Protein AF-A0AA35M3H0-F1 (afdb_monomer_lite)

Sequence (199 aa):
MGSQLSTSNVSVSSSPEPRRTKDMTAGMGAACHFSVQALGATELALLGHYLSHTSRTIPVDAVDRYALQIGIPNLAFHNRTVMSSLLALAAVSKCHGLARTDAAALDDGALLAGIGELLEFAGDHHKASLRQIQATIQSSAHYEAVLANAPLMVFYCSADHAVRVRLARAARLRGVSLPGDLYTVEWKPSAVLEGIVGT

pLDDT: mean 76.44, std 21.98, range [30.77, 97.5]

Foldseek 3Di:
DDDDDDDDDDDDDDDDDDDDDDDPPDDDDPPLPQPQDDDDPLLVVLVVLQLVPVLVPPDPDPVSSCCSNPVLVVVVRSDVLSSLLSSLLSLLVVLLVLLVPDLCCVVPPVSLVSNLVSNVSSVVSLVVSVVVLVVCVVPPVCVSVNVSNVVSNVSSVVSLVVSLVSVVVSCVVVVHDRPPSSDDDPDDPDPPPPPPPDD

Organism: NCBI:txid1926264

Radius of gyration: 31.65 Å; chains: 1; bounding box: 127×55×75 Å

Secondary structure (DSSP, 8-state):
-----------------PPP------S-------------HHHHHHHHHIIIIIHHHS-SSHHHHHIIIIIHHHHHTT-HHHHHHHHHHHHHHHHHHHHHH-TTTTT-HHHHHHHHHHHHHHHHHHHHHHHHHHHHTT-GGGHHHHHHHHHHHHHHHHHHHHHHHHHHHHHHHHTPPPPGGG-SS-----S-SSSSS--

Structure (mmCIF, N/CA/C/O backbone):
data_AF-A0AA35M3H0-F1
#
_entry.id   AF-A0AA35M3H0-F1
#
loop_
_atom_site.group_PDB
_atom_site.id
_atom_site.type_symbol
_atom_site.label_atom_id
_atom_site.label_alt_id
_atom_site.label_comp_id
_atom_site.label_asym_id
_atom_site.label_entity_id
_atom_site.label_seq_id
_atom_site.pdbx_PDB_ins_code
_atom_site.Cartn_x
_atom_site.Cartn_y
_atom_site.Cartn_z
_atom_site.occupancy
_atom_site.B_iso_or_equiv
_atom_site.auth_seq_id
_atom_site.auth_comp_id
_atom_site.auth_asym_id
_atom_site.auth_atom_id
_atom_site.pdbx_PDB_model_num
ATOM 1 N N . MET A 1 1 ? 79.058 -42.535 -52.702 1.00 38.62 1 MET A N 1
ATOM 2 C CA . MET A 1 1 ? 79.643 -41.432 -53.497 1.00 38.62 1 MET A CA 1
ATOM 3 C C . MET A 1 1 ? 78.544 -40.415 -53.760 1.00 38.62 1 MET A C 1
ATOM 5 O O . MET A 1 1 ? 77.472 -40.840 -54.158 1.00 38.62 1 MET A O 1
ATOM 9 N N . GLY A 1 2 ? 78.801 -39.125 -53.523 1.00 39.72 2 GLY A N 1
ATOM 10 C CA . GLY A 1 2 ? 77.949 -38.031 -54.014 1.00 39.72 2 GLY A CA 1
ATOM 11 C C . GLY A 1 2 ? 77.098 -37.310 -52.968 1.00 39.72 2 GLY A C 1
ATOM 12 O O . GLY A 1 2 ? 75.886 -37.464 -52.949 1.00 39.72 2 GLY A O 1
ATOM 13 N N . SER A 1 3 ? 77.750 -36.498 -52.136 1.00 37.16 3 SER A N 1
ATOM 14 C CA . SER A 1 3 ? 77.141 -35.385 -51.399 1.00 37.16 3 SER A CA 1
ATOM 15 C C . SER A 1 3 ? 76.832 -34.237 -52.369 1.00 37.16 3 SER A C 1
ATOM 17 O O . SER A 1 3 ? 77.678 -33.949 -53.213 1.00 37.16 3 SER A O 1
ATOM 19 N N . GLN A 1 4 ? 75.688 -33.562 -52.228 1.00 43.00 4 GLN A N 1
ATOM 20 C CA . GLN A 1 4 ? 75.519 -32.166 -52.650 1.00 43.00 4 GLN A CA 1
ATOM 21 C C . GLN A 1 4 ? 74.572 -31.456 -51.675 1.00 43.00 4 GLN A C 1
ATOM 23 O O . GLN A 1 4 ? 73.378 -31.745 -51.607 1.00 43.00 4 GLN A O 1
ATOM 28 N N . LEU A 1 5 ? 75.148 -30.523 -50.919 1.00 40.47 5 LEU A N 1
ATOM 29 C CA . LEU A 1 5 ? 74.447 -29.439 -50.248 1.00 40.47 5 LEU A CA 1
ATOM 30 C C . LEU A 1 5 ? 73.997 -28.425 -51.306 1.00 40.47 5 LEU A C 1
ATOM 32 O O . LEU A 1 5 ? 74.751 -28.098 -52.220 1.00 40.47 5 LEU A O 1
ATOM 36 N N . SER A 1 6 ? 72.807 -27.855 -51.142 1.00 40.62 6 SER A N 1
ATOM 37 C CA . SER A 1 6 ? 72.542 -26.518 -51.666 1.00 40.62 6 SER A CA 1
ATOM 38 C C . SER A 1 6 ? 71.768 -25.678 -50.667 1.00 40.62 6 SER A C 1
ATOM 40 O O . SER A 1 6 ? 70.895 -26.135 -49.932 1.00 40.62 6 SER A O 1
ATOM 42 N N . THR A 1 7 ? 72.239 -24.448 -50.617 1.00 38.84 7 THR A N 1
ATOM 43 C CA . THR A 1 7 ? 72.095 -23.404 -49.621 1.00 38.84 7 THR A CA 1
ATOM 44 C C . THR A 1 7 ? 70.800 -22.609 -49.781 1.00 38.84 7 THR A C 1
ATOM 46 O O . THR A 1 7 ? 70.374 -22.326 -50.894 1.00 38.84 7 THR A O 1
ATOM 49 N N . SER A 1 8 ? 70.284 -22.173 -48.626 1.00 39.16 8 SER A N 1
ATOM 50 C CA . SER A 1 8 ? 69.727 -20.839 -48.338 1.00 39.16 8 SER A CA 1
ATOM 51 C C . SER A 1 8 ? 68.543 -20.312 -49.167 1.00 39.16 8 SER A C 1
ATOM 53 O O . SER A 1 8 ? 68.669 -20.018 -50.348 1.00 39.16 8 SER A O 1
ATOM 55 N N . ASN A 1 9 ? 67.448 -19.964 -48.482 1.00 44.88 9 ASN A N 1
ATOM 56 C CA . ASN A 1 9 ? 67.218 -18.558 -48.124 1.00 44.88 9 ASN A CA 1
ATOM 57 C C . ASN A 1 9 ? 66.052 -18.400 -47.139 1.00 44.88 9 ASN A C 1
ATOM 59 O O . ASN A 1 9 ? 64.914 -18.781 -47.398 1.00 44.88 9 ASN A O 1
ATOM 63 N N . VAL A 1 10 ? 66.376 -17.791 -46.000 1.00 37.62 10 VAL A N 1
ATOM 64 C CA . VAL A 1 10 ? 65.432 -17.224 -45.040 1.00 37.62 10 VAL A CA 1
ATOM 65 C C . VAL A 1 10 ? 64.746 -16.039 -45.711 1.00 37.62 10 VAL A C 1
ATOM 67 O O . VAL A 1 10 ? 65.408 -15.100 -46.142 1.00 37.62 10 VAL A O 1
ATOM 70 N N . SER A 1 11 ? 63.419 -16.070 -45.780 1.00 45.19 11 SER A N 1
ATOM 71 C CA . SER A 1 11 ? 62.605 -14.878 -46.010 1.00 45.19 11 SER A CA 1
ATOM 72 C C . SER A 1 11 ? 61.687 -14.706 -44.812 1.00 45.19 11 SER A C 1
ATOM 74 O O . SER A 1 11 ? 60.652 -15.355 -44.685 1.00 45.19 11 SER A O 1
ATOM 76 N N . VAL A 1 12 ? 62.132 -13.843 -43.902 1.00 43.06 12 VAL A N 1
ATOM 77 C CA . VAL A 1 12 ? 61.295 -13.195 -42.898 1.00 43.06 12 VAL A CA 1
ATOM 78 C C . VAL A 1 12 ? 60.359 -12.259 -43.653 1.00 43.06 12 VAL A C 1
ATOM 80 O O . VAL A 1 12 ? 60.815 -11.319 -44.299 1.00 43.06 12 VAL A O 1
ATOM 83 N N . SER A 1 13 ? 59.055 -12.497 -43.571 1.00 39.66 13 SER A N 1
ATOM 84 C CA . SER A 1 13 ? 58.070 -11.468 -43.888 1.00 39.66 13 SER A CA 1
ATOM 85 C C . SER A 1 13 ? 56.890 -11.592 -42.931 1.00 39.66 13 SER A C 1
ATOM 87 O O . SER A 1 13 ? 56.037 -12.464 -43.053 1.00 39.66 13 SER A O 1
ATOM 89 N N . SER A 1 14 ? 56.975 -10.753 -41.899 1.00 41.41 14 SER A N 1
ATOM 90 C CA . SER A 1 14 ? 55.897 -10.089 -41.161 1.00 41.41 14 SER A CA 1
ATOM 91 C C . SER A 1 14 ? 54.463 -10.578 -41.403 1.00 41.41 14 SER A C 1
ATOM 93 O O . SER A 1 14 ? 53.868 -10.298 -42.444 1.00 41.41 14 SER A O 1
ATOM 95 N N . SER A 1 15 ? 53.879 -11.179 -40.360 1.00 47.97 15 SER A N 1
ATOM 96 C CA . SER A 1 15 ? 52.430 -11.243 -40.140 1.00 47.97 15 SER A CA 1
ATOM 97 C C . SER A 1 15 ? 51.770 -9.887 -40.401 1.00 47.97 15 SER A C 1
ATOM 99 O O . SER A 1 15 ? 52.182 -8.901 -39.785 1.00 47.97 15 SER A O 1
ATOM 101 N N . PRO A 1 16 ? 50.709 -9.809 -41.218 1.00 44.44 16 PRO A N 1
ATOM 102 C CA . PRO A 1 16 ? 49.826 -8.661 -41.192 1.00 44.44 16 PRO A CA 1
ATOM 103 C C . PRO A 1 16 ? 48.831 -8.799 -40.029 1.00 44.44 16 PRO A C 1
ATOM 105 O O . PRO A 1 16 ? 48.145 -9.811 -39.884 1.00 44.44 16 PRO A O 1
ATOM 108 N N . GLU A 1 17 ? 48.794 -7.756 -39.200 1.00 46.28 17 GLU A N 1
ATOM 109 C CA . GLU A 1 17 ? 47.816 -7.491 -38.142 1.00 46.28 17 GLU A CA 1
ATOM 110 C C . GLU A 1 17 ? 46.350 -7.725 -38.565 1.00 46.28 17 GLU A C 1
ATOM 112 O O . GLU A 1 17 ? 45.988 -7.561 -39.738 1.00 46.28 17 GLU A O 1
ATOM 117 N N . PRO A 1 18 ? 45.460 -8.009 -37.595 1.00 39.97 18 PRO A N 1
ATOM 118 C CA . PRO A 1 18 ? 44.028 -8.055 -37.835 1.00 39.97 18 PRO A CA 1
ATOM 119 C C . PRO A 1 18 ? 43.493 -6.654 -38.163 1.00 39.97 18 PRO A C 1
ATOM 121 O O . PRO A 1 18 ? 43.688 -5.689 -37.424 1.00 39.97 18 PRO A O 1
ATOM 124 N N . ARG A 1 19 ? 42.768 -6.558 -39.282 1.00 40.84 19 ARG A N 1
ATOM 125 C CA . ARG A 1 19 ? 42.081 -5.340 -39.726 1.00 40.84 19 ARG A CA 1
ATOM 126 C C . ARG A 1 19 ? 41.122 -4.832 -38.649 1.00 40.84 19 ARG A C 1
ATOM 128 O O . ARG A 1 19 ? 40.148 -5.497 -38.301 1.00 40.84 19 ARG A O 1
ATOM 135 N N . ARG A 1 20 ? 41.386 -3.613 -38.183 1.00 43.97 20 ARG A N 1
ATOM 136 C CA . ARG A 1 20 ? 40.505 -2.814 -37.333 1.00 43.97 20 ARG A CA 1
ATOM 137 C C . ARG A 1 20 ? 39.437 -2.096 -38.173 1.00 43.97 20 ARG A C 1
ATOM 139 O O . ARG A 1 20 ? 39.715 -1.620 -39.268 1.00 43.97 20 ARG A O 1
ATOM 146 N N . THR A 1 21 ? 38.257 -1.998 -37.558 1.00 43.31 21 THR A N 1
ATOM 147 C CA . THR A 1 21 ? 37.181 -0.998 -37.716 1.00 43.31 21 THR A CA 1
ATOM 148 C C . THR A 1 21 ? 36.371 -0.947 -39.017 1.00 43.31 21 THR A C 1
ATOM 150 O O . THR A 1 21 ? 36.741 -0.285 -39.984 1.00 43.31 21 THR A O 1
ATOM 153 N N . LYS A 1 22 ? 35.153 -1.501 -38.945 1.00 43.66 22 LYS A N 1
ATOM 154 C CA . LYS A 1 22 ? 33.933 -0.765 -39.309 1.00 43.66 22 LYS A CA 1
ATOM 155 C C . LYS A 1 22 ? 32.912 -0.900 -38.180 1.00 43.66 22 LYS A C 1
ATOM 157 O O . LYS A 1 22 ? 32.355 -1.968 -37.954 1.00 43.66 22 LYS A O 1
ATOM 162 N N . ASP A 1 23 ? 32.806 0.193 -37.443 1.00 46.44 23 ASP A N 1
ATOM 163 C CA . ASP A 1 23 ? 31.732 0.674 -36.579 1.00 46.44 23 ASP A CA 1
ATOM 164 C C . ASP A 1 23 ? 30.489 -0.218 -36.496 1.00 46.44 23 ASP A C 1
ATOM 166 O O . ASP A 1 23 ? 29.552 -0.118 -37.283 1.00 46.44 23 ASP A O 1
ATOM 170 N N . MET A 1 24 ? 30.473 -1.049 -35.457 1.00 44.09 24 MET A N 1
ATOM 171 C CA . MET A 1 24 ? 29.248 -1.562 -34.862 1.00 44.09 24 MET A CA 1
ATOM 172 C C . MET A 1 24 ? 29.166 -1.012 -33.436 1.00 44.09 24 MET A C 1
ATOM 174 O O . MET A 1 24 ? 29.199 -1.745 -32.453 1.00 44.09 24 MET A O 1
ATOM 178 N N . THR A 1 25 ? 29.111 0.315 -33.313 1.00 43.03 25 THR A N 1
ATOM 179 C CA . THR A 1 25 ? 28.689 1.001 -32.085 1.00 43.03 25 THR A CA 1
ATOM 180 C C . THR A 1 25 ? 27.168 0.914 -31.976 1.00 43.03 25 THR A C 1
ATOM 182 O O . THR A 1 25 ? 26.435 1.896 -32.053 1.00 43.03 25 THR A O 1
ATOM 185 N N . ALA A 1 26 ? 26.685 -0.315 -31.805 1.00 39.97 26 ALA A N 1
ATOM 186 C CA . ALA A 1 26 ? 25.361 -0.568 -31.276 1.00 39.97 26 ALA A CA 1
ATOM 187 C C . ALA A 1 26 ? 25.356 -0.136 -29.802 1.00 39.97 26 ALA A C 1
ATOM 189 O O . ALA A 1 26 ? 26.042 -0.729 -28.974 1.00 39.97 26 ALA A O 1
ATOM 190 N N . GLY A 1 27 ? 24.618 0.940 -29.521 1.00 40.62 27 GLY A N 1
ATOM 191 C CA . GLY A 1 27 ? 23.982 1.251 -28.239 1.00 40.62 27 GLY A CA 1
ATOM 192 C C . GLY A 1 27 ? 24.720 0.830 -26.970 1.00 40.62 27 GLY A C 1
ATOM 193 O O . GLY A 1 27 ? 24.227 -0.015 -26.234 1.00 40.62 27 GLY A O 1
ATOM 194 N N . MET A 1 28 ? 25.855 1.458 -26.667 1.00 42.97 28 MET A N 1
ATOM 195 C CA . MET A 1 28 ? 26.452 1.388 -25.335 1.00 42.97 28 MET A CA 1
ATOM 196 C C . MET A 1 28 ? 26.696 2.814 -24.857 1.00 42.97 28 MET A C 1
ATOM 198 O O . MET A 1 28 ? 27.539 3.519 -25.407 1.00 42.97 28 MET A O 1
ATOM 202 N N . GLY A 1 29 ? 25.918 3.250 -23.867 1.00 38.28 29 GLY A N 1
ATOM 203 C CA . GLY A 1 29 ? 26.105 4.563 -23.257 1.00 38.28 29 GLY A CA 1
ATOM 204 C C . GLY A 1 29 ? 24.840 5.355 -22.947 1.00 38.28 29 GLY A C 1
ATOM 205 O O . GLY A 1 29 ? 24.936 6.567 -22.797 1.00 38.28 29 GLY A O 1
ATOM 206 N N . ALA A 1 30 ? 23.673 4.725 -22.778 1.00 44.34 30 ALA A N 1
ATOM 207 C CA . ALA A 1 30 ? 22.734 5.283 -21.810 1.00 44.34 30 ALA A CA 1
ATOM 208 C C . ALA A 1 30 ? 23.363 5.028 -20.436 1.00 44.34 30 ALA A C 1
ATOM 210 O O . ALA A 1 30 ? 23.155 3.980 -19.834 1.00 44.34 30 ALA A O 1
ATOM 211 N N . ALA A 1 31 ? 24.242 5.933 -20.001 1.00 39.72 31 ALA A N 1
ATOM 212 C CA . ALA A 1 31 ? 24.691 5.967 -18.624 1.00 39.72 31 ALA A CA 1
ATOM 213 C C . ALA A 1 31 ? 23.422 6.063 -17.776 1.00 39.72 31 ALA A C 1
ATOM 215 O O . ALA A 1 31 ? 22.756 7.099 -17.768 1.00 39.72 31 ALA A O 1
ATOM 216 N N . CYS A 1 32 ? 23.034 4.947 -17.158 1.00 37.94 32 CYS A N 1
ATOM 217 C CA . CYS A 1 32 ? 21.916 4.902 -16.239 1.00 37.94 32 CYS A CA 1
ATOM 218 C C . CYS A 1 32 ? 22.237 5.939 -15.173 1.00 37.94 32 CYS A C 1
ATOM 220 O O . CYS A 1 32 ? 23.196 5.786 -14.416 1.00 37.94 32 CYS A O 1
ATOM 222 N N . HIS A 1 33 ? 21.508 7.047 -15.190 1.00 40.97 33 HIS A N 1
ATOM 223 C CA . HIS A 1 33 ? 21.673 8.102 -14.215 1.00 40.97 33 HIS A CA 1
ATOM 224 C C . HIS A 1 33 ? 21.155 7.524 -12.894 1.00 40.97 33 HIS A C 1
ATOM 226 O O . HIS A 1 33 ? 19.968 7.601 -12.590 1.00 40.97 33 HIS A O 1
ATOM 232 N N . PHE A 1 34 ? 22.033 6.839 -12.158 1.00 44.16 34 PHE A N 1
ATOM 233 C CA . PHE A 1 34 ? 21.764 6.278 -10.839 1.00 44.16 34 PHE A CA 1
ATOM 234 C C . PHE A 1 34 ? 21.665 7.434 -9.843 1.00 44.16 34 PHE A C 1
ATOM 236 O O . PHE A 1 34 ? 22.553 7.662 -9.025 1.00 44.16 34 PHE A O 1
ATOM 243 N N . SER A 1 35 ? 20.590 8.212 -9.925 1.00 48.28 35 SER A N 1
ATOM 244 C CA . SER A 1 35 ? 20.213 9.081 -8.823 1.00 48.28 35 SER A CA 1
ATOM 245 C C . SER A 1 35 ? 19.532 8.201 -7.786 1.00 48.28 35 SER A C 1
ATOM 247 O O . SER A 1 35 ? 18.364 7.846 -7.950 1.00 48.28 35 SER A O 1
ATOM 249 N N . VAL A 1 36 ? 20.268 7.829 -6.737 1.00 56.12 36 VAL A N 1
ATOM 250 C CA . VAL A 1 36 ? 19.661 7.283 -5.520 1.00 56.12 36 VAL A CA 1
ATOM 251 C C . VAL A 1 36 ? 18.598 8.283 -5.081 1.00 56.12 36 VAL A C 1
ATOM 253 O O . VAL A 1 36 ? 18.907 9.442 -4.794 1.00 56.12 36 VAL A O 1
ATOM 256 N N . GLN A 1 37 ? 17.337 7.863 -5.110 1.00 67.06 37 GLN A N 1
ATOM 257 C CA . GLN A 1 37 ? 16.237 8.728 -4.723 1.00 67.06 37 GLN A CA 1
ATOM 258 C C . GLN A 1 37 ? 16.370 9.022 -3.225 1.00 67.06 37 GLN A C 1
ATOM 260 O O . GLN A 1 37 ? 16.279 8.115 -2.399 1.00 67.06 37 GLN A O 1
ATOM 265 N N . ALA A 1 38 ? 16.621 10.284 -2.874 1.00 77.19 38 ALA A N 1
ATOM 266 C CA . ALA A 1 38 ? 16.622 10.708 -1.483 1.00 77.19 38 ALA A CA 1
ATOM 267 C C . ALA A 1 38 ? 15.187 10.609 -0.950 1.00 77.19 38 ALA A C 1
ATOM 269 O O . ALA A 1 38 ? 14.298 11.306 -1.437 1.00 77.19 38 ALA A O 1
ATOM 270 N N . LEU A 1 39 ? 14.969 9.710 0.010 1.00 85.06 39 LEU A N 1
ATOM 271 C CA . LEU A 1 39 ? 13.688 9.543 0.688 1.00 85.06 39 LEU A CA 1
ATOM 272 C C . LEU A 1 39 ? 13.610 10.495 1.882 1.00 85.06 39 LEU A C 1
ATOM 274 O O . LEU A 1 39 ? 14.565 10.615 2.655 1.00 85.06 39 LEU A O 1
ATOM 278 N N . GLY A 1 40 ? 12.462 11.143 2.058 1.00 90.31 40 GLY A N 1
ATOM 279 C CA . GLY A 1 40 ? 12.142 11.881 3.276 1.00 90.31 40 GLY A CA 1
ATOM 280 C C . GLY A 1 40 ? 11.959 10.951 4.481 1.00 90.31 40 GLY A C 1
ATOM 281 O O . GLY A 1 40 ? 11.833 9.734 4.342 1.00 90.31 40 GLY A O 1
ATOM 282 N N . ALA A 1 41 ? 11.892 11.518 5.689 1.00 92.38 41 ALA A N 1
ATOM 283 C CA . ALA A 1 41 ? 11.763 10.738 6.925 1.00 92.38 41 ALA A CA 1
ATOM 284 C C . ALA A 1 41 ? 10.522 9.821 6.934 1.00 92.38 41 ALA A C 1
ATOM 286 O O . ALA A 1 41 ? 10.619 8.650 7.304 1.00 92.38 41 ALA A O 1
ATOM 287 N N . THR A 1 42 ? 9.370 10.326 6.478 1.00 93.44 42 THR A N 1
ATOM 288 C CA . THR A 1 42 ? 8.121 9.551 6.385 1.00 93.44 42 THR A CA 1
ATOM 289 C C . THR A 1 42 ? 8.236 8.408 5.382 1.00 93.44 42 THR A C 1
ATOM 291 O O . THR A 1 42 ? 7.881 7.274 5.697 1.00 93.44 42 THR A O 1
ATOM 294 N N . GLU A 1 43 ? 8.778 8.678 4.193 1.00 94.69 43 GLU A N 1
ATOM 295 C CA . GLU A 1 43 ? 8.976 7.665 3.152 1.00 94.69 43 GLU A CA 1
ATOM 296 C C . GLU A 1 43 ? 9.942 6.573 3.626 1.00 94.69 43 GLU A C 1
ATOM 298 O O . GLU A 1 43 ? 9.672 5.387 3.449 1.00 94.69 43 GLU A O 1
ATOM 303 N N . LEU A 1 44 ? 11.029 6.952 4.305 1.00 95.56 44 LEU A N 1
ATOM 304 C CA . LEU A 1 44 ? 11.985 6.006 4.871 1.00 95.56 44 LEU A CA 1
ATOM 305 C C . LEU A 1 44 ? 11.348 5.137 5.966 1.00 95.56 44 LEU A C 1
ATOM 307 O O . LEU A 1 44 ? 11.556 3.922 5.991 1.00 95.56 44 LEU A O 1
ATOM 311 N N . ALA A 1 45 ? 10.534 5.728 6.845 1.00 96.19 45 ALA A N 1
ATOM 312 C CA . ALA A 1 45 ? 9.798 4.983 7.864 1.00 96.19 45 ALA A CA 1
ATOM 313 C C . ALA A 1 45 ? 8.799 3.991 7.242 1.00 96.19 45 ALA A C 1
ATOM 315 O O . ALA A 1 45 ? 8.664 2.859 7.716 1.00 96.19 45 ALA A O 1
ATOM 316 N N . LEU A 1 46 ? 8.121 4.387 6.161 1.00 97.31 46 LEU A N 1
ATOM 317 C CA . LEU A 1 46 ? 7.201 3.527 5.416 1.00 97.31 46 LEU A CA 1
ATOM 318 C C . LEU A 1 46 ? 7.929 2.420 4.650 1.00 97.31 46 LEU A C 1
ATOM 320 O O . LEU A 1 46 ? 7.478 1.277 4.676 1.00 97.31 46 LEU A O 1
ATOM 324 N N . LEU A 1 47 ? 9.081 2.707 4.048 1.00 96.81 47 LEU A N 1
ATOM 325 C CA . LEU A 1 47 ? 9.934 1.691 3.435 1.00 96.81 47 LEU A CA 1
ATOM 326 C C . LEU A 1 47 ? 10.418 0.675 4.481 1.00 96.81 47 LEU A C 1
ATOM 328 O O . LEU A 1 47 ? 10.348 -0.535 4.258 1.00 96.81 47 LEU A O 1
ATOM 332 N N . GLY A 1 48 ? 10.824 1.145 5.664 1.00 96.38 48 GLY A N 1
ATOM 333 C CA . GLY A 1 48 ? 11.144 0.277 6.797 1.00 96.38 48 GLY A CA 1
ATOM 334 C C . GLY A 1 48 ? 9.957 -0.600 7.210 1.00 96.38 48 GLY A C 1
ATOM 335 O O . GLY A 1 48 ? 10.113 -1.807 7.412 1.00 96.38 48 GLY A O 1
ATOM 336 N N . HIS A 1 49 ? 8.748 -0.033 7.266 1.00 97.00 49 HIS A N 1
ATOM 337 C CA . HIS A 1 49 ? 7.521 -0.793 7.524 1.00 97.00 49 HIS A CA 1
ATOM 338 C C . HIS A 1 49 ? 7.226 -1.823 6.420 1.00 97.00 49 HIS A C 1
ATOM 340 O O . HIS A 1 49 ? 6.821 -2.952 6.705 1.00 97.00 49 HIS A O 1
ATOM 346 N N . TYR A 1 50 ? 7.470 -1.484 5.156 1.00 97.50 50 TYR A N 1
ATOM 347 C CA . TYR A 1 50 ? 7.299 -2.411 4.044 1.00 97.50 50 TYR A CA 1
ATOM 348 C C . TYR A 1 50 ? 8.216 -3.634 4.177 1.00 97.50 50 TYR A C 1
ATOM 350 O O . TYR A 1 50 ? 7.750 -4.777 4.141 1.00 97.50 50 TYR A O 1
ATOM 358 N N . LEU A 1 51 ? 9.513 -3.399 4.382 1.00 96.81 51 LEU A N 1
ATOM 359 C CA . LEU A 1 51 ? 10.524 -4.456 4.473 1.00 96.81 51 LEU A CA 1
ATOM 360 C C . LEU A 1 51 ? 10.354 -5.321 5.729 1.00 96.81 51 LEU A C 1
ATOM 362 O O . LEU A 1 51 ? 10.604 -6.526 5.705 1.00 96.81 51 LEU A O 1
ATOM 366 N N . SER A 1 52 ? 9.921 -4.718 6.837 1.00 95.69 52 SER A N 1
ATOM 367 C CA . SER A 1 52 ? 9.762 -5.432 8.106 1.00 95.69 52 SER A CA 1
ATOM 368 C C . SER A 1 52 ? 8.425 -6.167 8.241 1.00 95.69 52 SER A C 1
ATOM 370 O O . SER A 1 52 ? 8.380 -7.209 8.901 1.00 95.69 52 SER A O 1
ATOM 372 N N . HIS A 1 53 ? 7.357 -5.661 7.621 1.00 95.50 53 HIS A N 1
ATOM 373 C CA . HIS A 1 53 ? 5.995 -6.157 7.818 1.00 95.50 53 HIS A CA 1
ATOM 374 C C . HIS A 1 53 ? 5.295 -6.512 6.501 1.00 95.50 53 HIS A C 1
ATOM 376 O O . HIS A 1 53 ? 5.002 -7.679 6.257 1.00 95.50 53 HIS A O 1
ATOM 382 N N . THR A 1 54 ? 5.057 -5.529 5.633 1.00 95.19 54 THR A N 1
ATOM 383 C CA . THR A 1 54 ? 4.164 -5.679 4.463 1.00 95.19 54 THR A CA 1
ATOM 384 C C . THR A 1 54 ? 4.636 -6.755 3.477 1.00 95.19 54 THR A C 1
ATOM 386 O O . THR A 1 54 ? 3.865 -7.609 3.051 1.00 95.19 54 THR A O 1
ATOM 389 N N . SER A 1 55 ? 5.933 -6.787 3.175 1.00 95.50 55 SER A N 1
ATOM 390 C CA . SER A 1 55 ? 6.551 -7.784 2.283 1.00 95.50 55 SER A CA 1
ATOM 391 C C . SER A 1 55 ? 6.565 -9.215 2.844 1.00 95.50 55 SER A C 1
ATOM 393 O O . SER A 1 55 ? 6.935 -10.159 2.144 1.00 95.50 55 SER A O 1
ATOM 395 N N . ARG A 1 56 ? 6.179 -9.401 4.112 1.00 95.06 56 ARG A N 1
ATOM 396 C CA . ARG A 1 56 ? 6.100 -10.706 4.787 1.00 95.06 56 ARG A CA 1
ATOM 397 C C . ARG A 1 56 ? 4.669 -11.193 4.975 1.00 95.06 56 ARG A C 1
ATOM 399 O O . ARG A 1 56 ? 4.483 -12.390 5.160 1.00 95.06 56 ARG A O 1
ATOM 406 N N . THR A 1 57 ? 3.684 -10.298 4.938 1.00 92.12 57 THR A N 1
ATOM 407 C CA . THR A 1 57 ? 2.269 -10.626 5.173 1.00 92.12 57 THR A CA 1
ATOM 408 C C . THR A 1 57 ? 1.498 -10.970 3.903 1.00 92.12 57 THR A C 1
ATOM 410 O O . THR A 1 57 ? 0.521 -11.705 3.984 1.00 92.12 57 THR A O 1
ATOM 413 N N . ILE A 1 58 ? 1.919 -10.443 2.753 1.00 91.06 58 ILE A N 1
ATOM 414 C CA . ILE A 1 58 ? 1.263 -10.648 1.452 1.00 91.06 58 ILE A CA 1
ATOM 415 C C . ILE A 1 58 ? 1.646 -11.972 0.752 1.00 91.06 58 ILE A C 1
ATOM 417 O O . ILE A 1 58 ? 0.748 -12.589 0.183 1.00 91.06 58 ILE A O 1
ATOM 421 N N . PRO A 1 59 ? 2.922 -12.421 0.742 1.00 92.19 59 PRO A N 1
ATOM 422 C CA . PRO A 1 59 ? 3.324 -13.576 -0.060 1.00 92.19 59 PRO A CA 1
ATOM 423 C C . PRO A 1 59 ? 2.582 -14.867 0.288 1.00 92.19 59 PRO A C 1
ATOM 425 O O . PRO A 1 59 ? 2.502 -15.224 1.467 1.00 92.19 59 PRO A O 1
ATOM 428 N N . VAL A 1 60 ? 2.140 -15.612 -0.729 1.00 91.69 60 VAL A N 1
ATOM 429 C CA . VAL A 1 60 ? 1.550 -16.949 -0.544 1.00 91.69 60 VAL A CA 1
ATOM 430 C C . VAL A 1 60 ? 2.619 -18.031 -0.677 1.00 91.69 60 VAL A C 1
ATOM 432 O O . VAL A 1 60 ? 2.657 -18.967 0.125 1.00 91.69 60 VAL A O 1
ATOM 435 N N . ASP A 1 61 ? 3.526 -17.878 -1.642 1.00 93.75 61 ASP A N 1
ATOM 436 C CA . ASP A 1 61 ? 4.595 -18.836 -1.911 1.00 93.75 61 ASP A CA 1
ATOM 437 C C . ASP A 1 61 ? 6.010 -18.225 -1.811 1.00 93.75 61 ASP A C 1
ATOM 439 O O . ASP A 1 61 ? 6.220 -17.081 -1.392 1.00 93.75 61 ASP A O 1
ATOM 443 N N . ALA A 1 62 ? 7.024 -19.037 -2.123 1.00 92.69 62 ALA A N 1
ATOM 444 C CA . ALA A 1 62 ? 8.422 -18.620 -2.070 1.00 92.69 62 ALA A CA 1
ATOM 445 C C . ALA A 1 62 ? 8.804 -17.628 -3.185 1.00 92.69 62 ALA A C 1
ATOM 447 O O . ALA A 1 62 ? 9.710 -16.815 -2.982 1.00 92.69 62 ALA A O 1
ATOM 448 N N . VAL A 1 63 ? 8.123 -17.677 -4.333 1.00 93.19 63 VAL A N 1
ATOM 449 C CA . VAL A 1 63 ? 8.367 -16.790 -5.476 1.00 93.19 63 VAL A CA 1
ATOM 450 C C . VAL A 1 63 ? 7.833 -15.399 -5.158 1.00 93.19 63 VAL A C 1
ATOM 452 O O . VAL A 1 63 ? 8.585 -14.426 -5.249 1.00 93.19 63 VAL A O 1
ATOM 455 N N . ASP A 1 64 ? 6.599 -15.312 -4.665 1.00 92.88 64 ASP A N 1
ATOM 456 C CA . ASP A 1 64 ? 6.005 -14.073 -4.163 1.00 92.88 64 ASP A CA 1
ATOM 457 C C . ASP A 1 64 ? 6.870 -13.461 -3.063 1.00 92.88 64 ASP A C 1
ATOM 459 O O . ASP A 1 64 ? 7.094 -12.249 -3.022 1.00 92.88 64 ASP A O 1
ATOM 463 N N . ARG A 1 65 ? 7.393 -14.307 -2.166 1.00 94.56 65 ARG A N 1
ATOM 464 C CA . ARG A 1 65 ? 8.231 -13.860 -1.051 1.00 94.56 65 ARG A CA 1
ATOM 465 C C . ARG A 1 65 ? 9.509 -13.212 -1.558 1.00 94.56 65 ARG A C 1
ATOM 467 O O . ARG A 1 65 ? 9.871 -12.139 -1.079 1.00 94.56 65 ARG A O 1
ATOM 474 N N . TYR A 1 66 ? 10.177 -13.840 -2.521 1.00 95.12 66 TYR A N 1
ATOM 475 C CA . TYR A 1 66 ? 11.365 -13.272 -3.145 1.00 95.12 66 TYR A CA 1
ATOM 476 C C . TYR A 1 66 ? 11.040 -11.966 -3.882 1.00 95.12 66 TYR A C 1
ATOM 478 O O . TYR A 1 66 ? 11.729 -10.959 -3.688 1.00 95.12 66 TYR A O 1
ATOM 486 N N . ALA A 1 67 ? 9.966 -11.954 -4.675 1.00 94.94 67 ALA A N 1
ATOM 487 C CA . ALA A 1 67 ? 9.542 -10.778 -5.422 1.00 94.94 67 ALA A CA 1
ATOM 488 C C . ALA A 1 67 ? 9.240 -9.598 -4.488 1.00 94.94 67 ALA A C 1
ATOM 490 O O . ALA A 1 67 ? 9.756 -8.505 -4.701 1.00 94.94 67 ALA A O 1
ATOM 491 N N . LEU A 1 68 ? 8.474 -9.807 -3.418 1.00 95.56 68 LEU A N 1
ATOM 492 C CA . LEU A 1 68 ? 8.055 -8.734 -2.516 1.00 95.56 68 LEU A CA 1
ATOM 493 C C . LEU A 1 68 ? 9.159 -8.273 -1.560 1.00 95.56 68 LEU A C 1
ATOM 495 O O . LEU A 1 68 ? 9.167 -7.095 -1.201 1.00 95.56 68 LEU A O 1
ATOM 499 N N . GLN A 1 69 ? 10.079 -9.149 -1.143 1.00 96.06 69 GLN A N 1
ATOM 500 C CA . GLN A 1 69 ? 11.138 -8.788 -0.187 1.00 96.06 69 GLN A CA 1
ATOM 501 C C . GLN A 1 69 ? 12.419 -8.284 -0.846 1.00 96.06 69 GLN A C 1
ATOM 503 O O . GLN A 1 69 ? 13.111 -7.467 -0.246 1.00 96.06 69 GLN A O 1
ATOM 508 N N . ILE A 1 70 ? 12.743 -8.769 -2.047 1.00 94.94 70 ILE A N 1
ATOM 509 C CA . ILE A 1 70 ? 14.020 -8.486 -2.711 1.00 94.94 70 ILE A CA 1
ATOM 510 C C . ILE A 1 70 ? 13.790 -7.835 -4.073 1.00 94.94 70 ILE A C 1
ATOM 512 O O . ILE A 1 70 ? 14.287 -6.737 -4.311 1.00 94.94 70 ILE A O 1
ATOM 516 N N . GLY A 1 71 ? 13.013 -8.473 -4.953 1.00 94.44 71 GLY A N 1
ATOM 517 C CA . GLY A 1 71 ? 12.858 -8.033 -6.345 1.00 94.44 71 GLY A CA 1
ATOM 518 C C . GLY A 1 71 ? 12.275 -6.624 -6.479 1.00 94.44 71 GLY A C 1
ATOM 519 O O . GLY A 1 71 ? 12.932 -5.713 -6.981 1.00 94.44 71 GL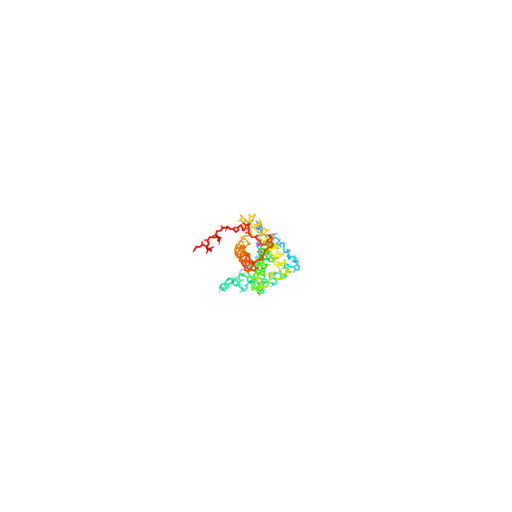Y A O 1
ATOM 520 N N . ILE A 1 72 ? 11.052 -6.434 -5.988 1.00 95.56 72 ILE A N 1
ATOM 521 C CA . ILE A 1 72 ? 10.316 -5.169 -6.039 1.00 95.56 72 ILE A CA 1
ATOM 522 C C . ILE A 1 72 ? 11.071 -4.050 -5.303 1.00 95.56 72 ILE A C 1
ATOM 524 O O . ILE A 1 72 ? 11.213 -2.983 -5.895 1.00 95.56 72 ILE A O 1
ATOM 528 N N . PRO A 1 73 ? 11.611 -4.245 -4.081 1.00 94.94 73 PRO A N 1
ATOM 529 C CA . PRO A 1 73 ? 12.431 -3.221 -3.429 1.00 94.94 73 PRO A CA 1
ATOM 530 C C . PRO A 1 73 ? 13.670 -2.821 -4.229 1.00 94.94 73 PRO A C 1
ATOM 532 O O . PRO A 1 73 ? 13.927 -1.629 -4.390 1.00 94.94 73 PRO A O 1
ATOM 535 N N . ASN A 1 74 ? 14.408 -3.788 -4.781 1.00 94.88 74 ASN A N 1
ATOM 536 C CA . ASN A 1 74 ? 15.576 -3.491 -5.610 1.00 94.88 74 ASN A CA 1
ATOM 537 C C . ASN A 1 74 ? 15.185 -2.676 -6.843 1.00 94.88 74 ASN A C 1
ATOM 539 O O . ASN A 1 74 ? 15.856 -1.698 -7.164 1.00 94.88 74 ASN A O 1
ATOM 543 N N . LEU A 1 75 ? 14.079 -3.024 -7.501 1.00 93.50 75 LEU A N 1
ATOM 544 C CA . LEU A 1 75 ? 13.563 -2.245 -8.623 1.00 93.50 75 LEU A CA 1
ATOM 545 C C . LEU A 1 75 ? 13.107 -0.842 -8.184 1.00 93.50 75 LEU A C 1
ATOM 547 O O . LEU A 1 75 ? 13.392 0.136 -8.871 1.00 93.50 75 LEU A O 1
ATOM 551 N N . ALA A 1 76 ? 12.456 -0.721 -7.025 1.00 93.81 76 ALA A N 1
ATOM 552 C CA . ALA A 1 76 ? 11.962 0.542 -6.479 1.00 93.81 76 ALA A CA 1
ATOM 553 C C . ALA A 1 76 ? 13.078 1.568 -6.252 1.00 93.81 76 ALA A C 1
ATOM 555 O O . ALA A 1 76 ? 12.897 2.740 -6.571 1.00 93.81 76 ALA A O 1
ATOM 556 N N . PHE A 1 77 ? 14.252 1.149 -5.771 1.00 92.56 77 PHE A N 1
ATOM 557 C CA . PHE A 1 77 ? 15.394 2.059 -5.593 1.00 92.56 77 PHE A CA 1
ATOM 558 C C . PHE A 1 77 ? 15.871 2.719 -6.894 1.00 92.56 77 PHE A C 1
ATOM 560 O O . PHE A 1 77 ? 16.509 3.770 -6.850 1.00 92.56 77 PHE A O 1
ATOM 567 N N . HIS A 1 78 ? 15.536 2.126 -8.040 1.00 89.62 78 HIS A N 1
ATOM 568 C CA . HIS A 1 78 ? 15.909 2.606 -9.370 1.00 89.62 78 HIS A CA 1
ATOM 569 C C . HIS A 1 78 ? 14.718 3.154 -10.160 1.00 89.62 78 HIS A C 1
ATOM 571 O O . HIS A 1 78 ? 14.889 3.686 -11.256 1.00 89.62 78 HIS A O 1
ATOM 577 N N . ASN A 1 79 ? 13.502 3.026 -9.628 1.00 91.06 79 ASN A N 1
ATOM 578 C CA . ASN A 1 79 ? 12.285 3.397 -10.321 1.00 91.06 79 ASN A CA 1
ATOM 579 C C . ASN A 1 79 ? 11.308 4.097 -9.374 1.00 91.06 79 ASN A C 1
ATOM 581 O O . ASN A 1 79 ? 10.629 3.472 -8.557 1.00 91.06 79 ASN A O 1
ATOM 585 N N . ARG A 1 80 ? 11.185 5.415 -9.554 1.00 91.62 80 ARG A N 1
ATOM 586 C CA . ARG A 1 80 ? 10.321 6.275 -8.739 1.00 91.62 80 ARG A CA 1
ATOM 587 C C . ARG A 1 80 ? 8.854 5.846 -8.756 1.00 91.62 80 ARG A C 1
ATOM 589 O O . ARG A 1 80 ? 8.172 5.988 -7.745 1.00 91.62 80 ARG A O 1
ATOM 596 N N . THR A 1 81 ? 8.369 5.321 -9.877 1.00 92.50 81 THR A N 1
ATOM 597 C CA . THR A 1 81 ? 6.986 4.854 -10.019 1.00 92.50 81 THR A CA 1
ATOM 598 C C . THR A 1 81 ? 6.734 3.639 -9.130 1.00 92.50 81 THR A C 1
ATOM 600 O O . THR A 1 81 ? 5.791 3.631 -8.341 1.00 92.50 81 THR A O 1
ATOM 603 N N . VAL A 1 82 ? 7.631 2.648 -9.178 1.00 94.69 82 VAL A N 1
ATOM 604 C CA . VAL A 1 82 ? 7.574 1.466 -8.301 1.00 94.69 82 VAL A CA 1
ATOM 605 C C . VAL A 1 82 ? 7.747 1.864 -6.831 1.00 94.69 82 VAL A C 1
ATOM 607 O O . VAL A 1 82 ? 6.978 1.397 -5.992 1.00 94.69 82 VAL A O 1
ATOM 610 N N . MET A 1 83 ? 8.686 2.765 -6.512 1.00 95.50 83 MET A N 1
ATOM 611 C CA . MET A 1 83 ? 8.853 3.285 -5.147 1.00 95.50 83 MET A CA 1
ATOM 612 C C . MET A 1 83 ? 7.572 3.942 -4.635 1.00 95.50 83 MET A C 1
ATOM 614 O O . MET A 1 83 ? 7.137 3.669 -3.521 1.00 95.50 83 MET A O 1
ATOM 618 N N . SER A 1 84 ? 6.922 4.761 -5.460 1.00 94.88 84 SER A N 1
ATOM 619 C CA . SER A 1 84 ? 5.690 5.442 -5.074 1.00 94.88 84 SER A CA 1
ATOM 620 C C . SER A 1 84 ? 4.561 4.452 -4.756 1.00 94.88 84 SER A C 1
ATOM 622 O O . SER A 1 84 ? 3.935 4.554 -3.701 1.00 94.88 84 SER A O 1
ATOM 624 N N . SER A 1 85 ? 4.368 3.419 -5.580 1.00 96.19 85 SER A N 1
ATOM 625 C CA . SER A 1 85 ? 3.398 2.349 -5.296 1.00 96.19 85 SER A CA 1
ATOM 626 C C . SER A 1 85 ? 3.728 1.544 -4.046 1.00 96.19 85 SER A C 1
ATOM 628 O O . SER A 1 85 ? 2.829 1.186 -3.286 1.00 96.19 85 SER A O 1
ATOM 630 N N . LEU A 1 86 ? 5.012 1.256 -3.827 1.00 97.00 86 LEU A N 1
ATOM 631 C CA . LEU A 1 86 ? 5.485 0.540 -2.647 1.00 97.00 86 LEU A CA 1
ATOM 632 C C . LEU A 1 86 ? 5.171 1.337 -1.377 1.00 97.00 86 LEU A C 1
ATOM 634 O O . LEU A 1 86 ? 4.617 0.781 -0.428 1.00 97.00 86 LEU A O 1
ATOM 638 N N . LEU A 1 87 ? 5.465 2.639 -1.373 1.00 97.38 87 LEU A N 1
ATOM 639 C CA . LEU A 1 87 ? 5.179 3.533 -0.252 1.00 97.38 87 LEU A CA 1
ATOM 640 C C . LEU A 1 87 ? 3.673 3.681 -0.004 1.00 97.38 87 LEU A C 1
ATOM 642 O O . LEU A 1 87 ? 3.246 3.635 1.150 1.00 97.38 87 LEU A O 1
ATOM 646 N N . ALA A 1 88 ? 2.866 3.780 -1.065 1.00 97.31 88 ALA A N 1
ATOM 647 C CA . ALA A 1 88 ? 1.408 3.803 -0.951 1.00 97.31 88 ALA A CA 1
ATOM 648 C C . ALA A 1 88 ? 0.871 2.524 -0.290 1.00 97.31 88 ALA A C 1
ATOM 650 O O . ALA A 1 88 ? 0.094 2.585 0.664 1.00 97.31 88 ALA A O 1
ATOM 651 N N . LEU A 1 89 ? 1.329 1.355 -0.745 1.00 97.25 89 LEU A N 1
ATOM 652 C CA . LEU A 1 89 ? 0.951 0.073 -0.155 1.00 97.25 89 LEU A CA 1
ATOM 653 C C . LEU A 1 89 ? 1.402 -0.037 1.309 1.00 97.25 89 LEU A C 1
ATOM 655 O O . LEU A 1 89 ? 0.642 -0.501 2.158 1.00 97.25 89 LEU A O 1
ATOM 659 N N . ALA A 1 90 ? 2.618 0.411 1.622 1.00 97.25 90 ALA A N 1
ATOM 660 C CA . ALA A 1 90 ? 3.153 0.391 2.979 1.00 97.25 90 ALA A CA 1
ATOM 661 C C . ALA A 1 90 ? 2.344 1.274 3.939 1.00 97.25 90 ALA A C 1
ATOM 663 O O . ALA A 1 90 ? 2.068 0.859 5.065 1.00 97.25 90 ALA A O 1
ATOM 664 N N . ALA A 1 91 ? 1.939 2.465 3.494 1.00 97.44 91 ALA A N 1
ATOM 665 C CA . ALA A 1 91 ? 1.111 3.377 4.275 1.00 97.44 91 ALA A CA 1
ATOM 666 C C . ALA A 1 91 ? -0.256 2.760 4.591 1.00 97.44 91 ALA A C 1
ATOM 668 O O . ALA A 1 91 ? -0.647 2.699 5.756 1.00 97.44 91 ALA A O 1
ATOM 669 N N . VAL A 1 92 ? -0.937 2.196 3.591 1.00 96.44 92 VAL A N 1
ATOM 670 C CA . VAL A 1 92 ? -2.236 1.536 3.800 1.00 96.44 92 VAL A CA 1
ATOM 671 C C . VAL A 1 92 ? -2.112 0.279 4.663 1.00 96.44 92 VAL A C 1
ATOM 673 O O . VAL A 1 92 ? -2.943 0.044 5.539 1.00 96.44 92 VAL A O 1
ATOM 676 N N . SER A 1 93 ? -1.063 -0.520 4.467 1.00 94.62 93 SER A N 1
ATOM 677 C CA . SER A 1 93 ? -0.757 -1.683 5.309 1.00 94.62 93 SER A CA 1
ATOM 678 C C . SER A 1 93 ? -0.573 -1.279 6.778 1.00 94.62 93 SER A C 1
ATOM 680 O O . SER A 1 93 ? -1.149 -1.899 7.680 1.00 94.62 93 SER A O 1
ATOM 682 N N . LYS A 1 94 ? 0.123 -0.161 7.026 1.00 94.94 94 LYS A N 1
ATOM 683 C CA . LYS A 1 94 ? 0.253 0.426 8.363 1.00 94.94 94 LYS A CA 1
ATOM 684 C C . LYS A 1 94 ? -1.108 0.852 8.920 1.00 94.94 94 LYS A C 1
ATOM 686 O O . LYS A 1 94 ? -1.427 0.477 10.048 1.00 94.94 94 LYS A O 1
ATOM 691 N N . CYS A 1 95 ? -1.944 1.534 8.131 1.00 92.75 95 CYS A N 1
ATOM 692 C CA . CYS A 1 95 ? -3.319 1.879 8.521 1.00 92.75 95 CYS A CA 1
ATOM 693 C C . CYS A 1 95 ? -4.151 0.641 8.868 1.00 92.75 95 CYS A C 1
ATOM 695 O O . CYS A 1 95 ? -4.882 0.648 9.856 1.00 92.75 95 CYS A O 1
ATOM 697 N N . HIS A 1 96 ? -4.016 -0.448 8.109 1.00 90.88 96 HIS A N 1
ATOM 698 C CA . HIS A 1 96 ? -4.695 -1.709 8.395 1.00 90.88 96 HIS A CA 1
ATOM 699 C C . HIS A 1 96 ? -4.260 -2.307 9.738 1.00 90.88 96 HIS A C 1
ATOM 701 O O . HIS A 1 96 ? -5.100 -2.843 10.464 1.00 90.88 96 HIS A O 1
ATOM 707 N N . GLY A 1 97 ? -2.976 -2.193 10.090 1.00 88.00 97 GLY A N 1
ATOM 708 C CA . GLY A 1 97 ? -2.455 -2.572 11.404 1.00 88.00 97 GLY A CA 1
ATOM 709 C C . GLY A 1 97 ? -3.037 -1.730 12.544 1.00 88.00 97 GLY A C 1
ATOM 710 O O . GLY A 1 97 ? -3.514 -2.298 13.530 1.00 88.00 97 GLY A O 1
ATOM 711 N N . LEU A 1 98 ? -3.063 -0.404 12.382 1.00 87.31 98 LEU A N 1
ATOM 712 C CA . LEU A 1 98 ? -3.621 0.533 13.367 1.00 87.31 98 LEU A CA 1
ATOM 713 C C . LEU A 1 98 ? -5.127 0.301 13.568 1.00 87.31 98 LEU A C 1
ATOM 715 O O . LEU A 1 98 ? -5.581 0.076 14.686 1.00 87.31 98 LEU A O 1
ATOM 719 N N . ALA A 1 99 ? -5.885 0.202 12.474 1.00 84.25 99 ALA A N 1
ATOM 720 C CA . ALA A 1 99 ? -7.324 -0.057 12.505 1.00 84.25 99 ALA A CA 1
ATOM 721 C C . ALA A 1 99 ? -7.694 -1.463 13.016 1.00 84.25 99 ALA A C 1
ATOM 723 O O . ALA A 1 99 ? -8.857 -1.717 13.328 1.00 84.25 99 ALA A O 1
ATOM 724 N N . ARG A 1 100 ? -6.749 -2.416 13.037 1.00 77.38 100 ARG A N 1
ATOM 725 C CA . ARG A 1 100 ? -6.970 -3.772 13.568 1.00 77.38 100 ARG A CA 1
ATOM 726 C C . ARG A 1 100 ? -6.684 -3.863 15.062 1.00 77.38 100 ARG A C 1
ATOM 728 O O . ARG A 1 100 ? -7.376 -4.609 15.747 1.00 77.38 100 ARG A O 1
ATOM 735 N N . THR A 1 101 ? -5.636 -3.189 15.524 1.00 67.31 101 THR A N 1
ATOM 736 C CA . THR A 1 101 ? -5.142 -3.324 16.901 1.00 67.31 101 THR A CA 1
ATOM 737 C C . THR A 1 101 ? -6.043 -2.576 17.875 1.00 67.31 101 THR A C 1
ATOM 739 O O . THR A 1 101 ? -6.372 -3.114 18.928 1.00 67.31 101 THR A O 1
ATOM 742 N N . ASP A 1 102 ? -6.550 -1.413 17.470 1.00 61.31 102 ASP A N 1
ATOM 743 C CA . ASP A 1 102 ? -7.355 -0.570 18.340 1.00 61.31 102 ASP A CA 1
ATOM 744 C C . ASP A 1 102 ? -8.801 -0.518 17.856 1.00 61.31 102 ASP A C 1
ATOM 746 O O . ASP A 1 102 ? -9.198 0.326 17.056 1.00 61.31 102 ASP A O 1
ATOM 750 N N . ALA A 1 103 ? -9.649 -1.385 18.418 1.00 57.94 103 ALA A N 1
ATOM 751 C CA . ALA A 1 103 ? -11.099 -1.188 18.348 1.00 57.94 103 ALA A CA 1
ATOM 752 C C . ALA A 1 103 ? -11.511 0.186 18.927 1.00 57.94 103 ALA A C 1
ATOM 754 O O . ALA A 1 103 ? -12.584 0.684 18.596 1.00 57.94 103 ALA A O 1
ATOM 755 N N . ALA A 1 104 ? -10.644 0.788 19.755 1.00 62.03 104 ALA A N 1
ATOM 756 C CA . ALA A 1 104 ? -10.725 2.137 20.307 1.00 62.03 104 ALA A CA 1
ATOM 757 C C . ALA A 1 104 ? -10.072 3.228 19.434 1.00 62.03 104 ALA A C 1
ATOM 759 O O . ALA A 1 104 ? -10.020 4.375 19.860 1.00 62.03 104 ALA A O 1
ATOM 760 N N . ALA A 1 105 ? -9.627 2.930 18.206 1.00 63.41 105 ALA A N 1
ATOM 761 C CA . ALA A 1 105 ? -9.040 3.938 17.312 1.00 63.41 105 ALA A CA 1
ATOM 762 C C . ALA A 1 105 ? -9.989 5.104 16.988 1.00 63.41 105 ALA A C 1
ATOM 764 O O . ALA A 1 105 ? -9.555 6.137 16.498 1.00 63.41 105 ALA A O 1
ATOM 765 N N . LEU A 1 106 ? -11.286 4.933 17.252 1.00 68.25 106 LEU A N 1
ATOM 766 C CA . LEU A 1 106 ? -12.298 5.979 17.129 1.00 68.25 106 LEU A CA 1
ATOM 767 C C . LEU A 1 106 ? -12.402 6.887 18.362 1.00 68.25 106 LEU A C 1
ATOM 769 O O . LEU A 1 106 ? -12.959 7.972 18.243 1.00 68.25 106 LEU A O 1
ATOM 773 N N . ASP A 1 107 ? -11.895 6.454 19.518 1.00 73.12 107 ASP A N 1
ATOM 774 C CA . ASP A 1 107 ? -11.867 7.257 20.750 1.00 73.12 107 ASP A CA 1
ATOM 775 C C . ASP A 1 107 ? -10.605 8.127 20.811 1.00 73.12 107 ASP A C 1
ATOM 777 O O . ASP A 1 107 ? -10.601 9.190 21.430 1.00 73.12 107 ASP A O 1
ATOM 781 N N . ASP A 1 108 ? -9.536 7.687 20.144 1.00 81.31 108 ASP A N 1
ATOM 782 C CA . ASP A 1 108 ? -8.302 8.444 19.980 1.00 81.31 108 ASP A CA 1
ATOM 783 C C . ASP A 1 108 ? -8.342 9.243 18.669 1.00 81.31 108 ASP A C 1
ATOM 785 O O . ASP A 1 108 ? -7.964 8.774 17.592 1.00 81.31 108 ASP A O 1
ATOM 789 N N . GLY A 1 109 ? -8.814 10.488 18.765 1.00 80.06 109 GLY A N 1
ATOM 790 C CA . GLY A 1 109 ? -8.877 11.403 17.626 1.00 80.06 109 GLY A CA 1
ATOM 791 C C . GLY A 1 109 ? -7.513 11.683 16.979 1.00 80.06 109 GLY A C 1
ATOM 792 O O . GLY A 1 109 ? -7.466 11.943 15.777 1.00 80.06 109 GLY A O 1
ATOM 793 N N . ALA A 1 110 ? -6.407 11.585 17.727 1.00 84.25 110 ALA A N 1
ATOM 794 C CA . ALA A 1 110 ? -5.065 11.766 17.176 1.00 84.25 110 ALA A CA 1
ATOM 795 C C . ALA A 1 110 ? -4.641 10.548 16.343 1.00 84.25 110 ALA A C 1
ATOM 797 O O . ALA A 1 110 ? -4.080 10.706 15.256 1.00 84.25 110 ALA A O 1
ATOM 798 N N . LEU A 1 111 ? -4.969 9.336 16.801 1.00 86.00 111 LEU A N 1
ATOM 799 C CA . LEU A 1 111 ? -4.767 8.117 16.018 1.00 86.00 111 LEU A CA 1
ATOM 800 C C . LEU A 1 111 ? -5.608 8.130 14.734 1.00 86.00 111 LEU A C 1
ATOM 802 O O . LEU A 1 111 ? -5.095 7.799 13.662 1.00 86.00 111 LEU A O 1
ATOM 806 N N . LEU A 1 112 ? -6.876 8.547 14.816 1.00 85.88 112 LEU A N 1
ATOM 807 C CA . LEU A 1 112 ? -7.750 8.652 13.646 1.00 85.88 112 LEU A CA 1
ATOM 808 C C . LEU A 1 112 ? -7.237 9.689 12.633 1.00 85.88 112 LEU 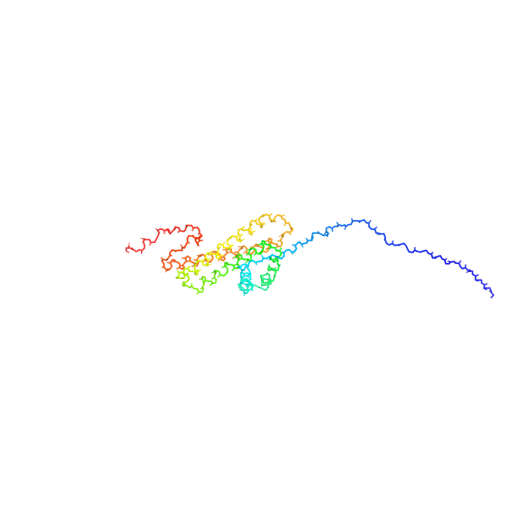A C 1
ATOM 810 O O . LEU A 1 112 ? -7.246 9.415 11.431 1.00 85.88 112 LEU A O 1
ATOM 814 N N . ALA A 1 113 ? -6.742 10.837 13.107 1.00 87.06 113 ALA A N 1
ATOM 815 C CA . ALA A 1 113 ? -6.093 11.840 12.262 1.00 87.06 113 ALA A CA 1
ATOM 816 C C . ALA A 1 113 ? -4.836 11.276 11.580 1.00 87.06 113 ALA A C 1
ATOM 818 O O . ALA A 1 113 ? -4.700 11.392 10.364 1.00 87.06 113 ALA A O 1
ATOM 819 N N . GLY A 1 114 ? -3.981 10.561 12.320 1.00 89.62 114 GLY A N 1
ATOM 820 C CA . GLY A 1 114 ? -2.791 9.915 11.757 1.00 89.62 114 GLY A CA 1
ATOM 821 C C . GLY A 1 114 ? -3.110 8.835 10.714 1.00 89.62 114 GLY A C 1
ATOM 822 O O . GLY A 1 114 ? -2.380 8.680 9.734 1.00 89.62 114 GLY A O 1
ATOM 823 N N . ILE A 1 115 ? -4.218 8.101 10.876 1.00 90.88 115 ILE A N 1
ATOM 824 C CA . ILE A 1 115 ? -4.724 7.188 9.837 1.00 90.88 115 ILE A CA 1
ATOM 825 C C . ILE A 1 115 ? -5.161 7.979 8.596 1.00 90.88 115 ILE A C 1
ATOM 827 O O . ILE A 1 115 ? -4.837 7.568 7.482 1.00 90.88 115 ILE A O 1
ATOM 831 N N . GLY A 1 116 ? -5.862 9.103 8.773 1.00 90.06 116 GLY A N 1
ATOM 832 C CA . GLY A 1 116 ? -6.265 9.994 7.682 1.00 90.06 116 GLY A CA 1
ATOM 833 C C . GLY A 1 116 ? -5.078 10.513 6.873 1.00 90.06 116 GLY A C 1
ATOM 834 O O . GLY A 1 116 ? -5.042 10.317 5.659 1.00 90.06 116 GLY A O 1
ATOM 835 N N . GLU A 1 117 ? -4.068 11.064 7.545 1.00 92.38 117 GLU A N 1
ATOM 836 C CA . GLU A 1 117 ? -2.841 11.566 6.910 1.00 92.38 117 GLU A CA 1
ATOM 837 C C . GLU A 1 117 ? -2.107 10.472 6.119 1.00 92.38 117 GLU A C 1
ATOM 839 O O . GLU A 1 117 ? -1.651 10.693 4.996 1.00 92.38 117 GLU A O 1
ATOM 844 N N . LEU A 1 118 ? -2.017 9.257 6.670 1.00 94.31 118 LEU A N 1
ATOM 845 C CA . LEU A 1 118 ? -1.399 8.127 5.974 1.00 94.31 118 LEU A CA 1
ATOM 846 C C . LEU A 1 118 ? -2.203 7.683 4.745 1.00 94.31 118 LEU A C 1
ATOM 848 O O . LEU A 1 118 ? -1.604 7.302 3.736 1.00 94.31 118 LEU A O 1
ATOM 852 N N . LEU A 1 119 ? -3.537 7.713 4.809 1.00 94.19 119 LEU A N 1
ATOM 853 C CA . LEU A 1 119 ? -4.394 7.381 3.667 1.00 94.19 119 LEU A CA 1
ATOM 854 C C . LEU A 1 119 ? -4.313 8.444 2.567 1.00 94.19 119 LEU A C 1
ATOM 856 O O . LEU A 1 119 ? -4.278 8.085 1.388 1.00 94.19 119 LEU A O 1
ATOM 860 N N . GLU A 1 120 ? -4.233 9.724 2.929 1.00 93.94 120 GLU A N 1
ATOM 861 C CA . GLU A 1 120 ? -4.004 10.816 1.979 1.00 93.94 120 GLU A CA 1
ATOM 862 C C . GLU A 1 120 ? -2.638 10.668 1.299 1.00 93.94 120 GLU A C 1
ATOM 864 O O . GLU A 1 120 ? -2.567 10.589 0.068 1.00 93.94 120 GLU A O 1
ATOM 869 N N . PHE A 1 121 ? -1.574 10.484 2.092 1.00 94.75 121 PHE A N 1
ATOM 870 C CA . PHE A 1 121 ? -0.224 10.209 1.595 1.00 94.75 121 PHE A CA 1
ATOM 871 C C . PHE A 1 121 ? -0.219 9.046 0.593 1.00 94.75 121 PHE A C 1
ATOM 873 O O . PHE A 1 121 ? 0.386 9.133 -0.484 1.00 94.75 121 PHE A O 1
ATOM 880 N N . ALA A 1 122 ? -0.909 7.954 0.935 1.00 95.50 122 ALA A N 1
ATOM 881 C CA . ALA A 1 122 ? -0.990 6.777 0.087 1.00 95.50 122 ALA A CA 1
ATOM 882 C C . ALA A 1 122 ? -1.775 7.039 -1.204 1.00 95.50 122 ALA A C 1
ATOM 884 O O . ALA A 1 122 ? -1.356 6.601 -2.276 1.00 95.50 122 ALA A O 1
ATOM 885 N N . GLY A 1 123 ? -2.888 7.770 -1.115 1.00 93.94 123 GLY A N 1
ATOM 886 C CA . GLY A 1 123 ? -3.701 8.163 -2.262 1.00 93.94 123 GLY A CA 1
ATOM 887 C C . GLY A 1 123 ? -2.928 9.018 -3.261 1.00 93.94 123 GLY A C 1
ATOM 888 O O . GLY A 1 123 ? -3.015 8.784 -4.470 1.00 93.94 123 GLY A O 1
ATOM 889 N N . ASP A 1 124 ? -2.128 9.963 -2.780 1.00 94.50 124 ASP A N 1
ATOM 890 C CA . ASP A 1 124 ? -1.317 10.819 -3.644 1.00 94.50 124 ASP A CA 1
ATOM 891 C C . ASP A 1 124 ? -0.204 10.048 -4.350 1.00 94.50 124 ASP A C 1
ATOM 893 O O . ASP A 1 124 ? -0.023 10.197 -5.565 1.00 94.50 124 ASP A O 1
ATOM 897 N N . HIS A 1 125 ? 0.479 9.155 -3.631 1.00 93.62 125 HIS A N 1
ATOM 898 C CA . HIS A 1 125 ? 1.500 8.282 -4.210 1.00 93.62 125 HIS A CA 1
ATOM 899 C C . HIS A 1 125 ? 0.900 7.298 -5.225 1.00 93.62 125 HIS A C 1
ATOM 901 O O . HIS A 1 125 ? 1.414 7.149 -6.336 1.00 93.62 125 HIS A O 1
ATOM 907 N N . HIS A 1 126 ? -0.249 6.698 -4.913 1.00 94.44 126 HIS A N 1
ATOM 908 C CA . HIS A 1 126 ? -0.959 5.826 -5.845 1.00 94.44 126 HIS A CA 1
ATOM 909 C C . HIS A 1 126 ? -1.360 6.566 -7.131 1.00 94.44 126 HIS A C 1
ATOM 911 O O . HIS A 1 126 ? -1.058 6.098 -8.231 1.00 94.44 126 HIS A O 1
ATOM 917 N N . LYS A 1 127 ? -1.967 7.758 -7.021 1.00 93.69 127 LYS A N 1
ATOM 918 C CA . LYS A 1 127 ? -2.336 8.589 -8.183 1.00 93.69 127 LYS A CA 1
ATOM 919 C C . LYS A 1 127 ? -1.112 8.999 -9.003 1.00 93.69 127 LYS A C 1
ATOM 921 O O . LYS A 1 127 ? -1.171 8.990 -10.233 1.00 93.69 127 LYS A O 1
ATOM 926 N N . ALA A 1 128 ? -0.019 9.394 -8.350 1.00 92.38 128 ALA A N 1
ATOM 927 C CA . ALA A 1 128 ? 1.219 9.770 -9.028 1.00 92.38 128 ALA A CA 1
ATOM 928 C C . ALA A 1 128 ? 1.800 8.589 -9.816 1.00 92.38 128 ALA A C 1
ATOM 930 O O . ALA A 1 128 ? 2.120 8.737 -10.999 1.00 92.38 128 ALA A O 1
ATOM 931 N N . SER A 1 129 ? 1.862 7.417 -9.187 1.00 91.88 129 SER A N 1
ATOM 932 C CA . SER A 1 129 ? 2.345 6.200 -9.826 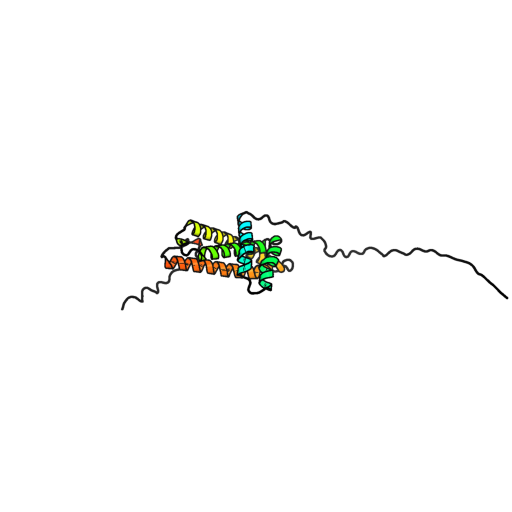1.00 91.88 129 SER A CA 1
ATOM 933 C C . SER A 1 129 ? 1.455 5.755 -10.992 1.00 91.88 129 SER A C 1
ATOM 935 O O . SER A 1 129 ? 1.955 5.462 -12.078 1.00 91.88 129 SER A O 1
ATOM 937 N N . LEU A 1 130 ? 0.128 5.814 -10.831 1.00 92.50 130 LEU A N 1
ATOM 938 C CA . LEU A 1 130 ? -0.822 5.449 -11.882 1.00 92.50 130 LEU A CA 1
ATOM 939 C C . LEU A 1 130 ? -0.646 6.311 -13.139 1.00 92.50 130 LEU A C 1
ATOM 941 O O . LEU A 1 130 ? -0.578 5.775 -14.244 1.00 92.50 130 LEU A O 1
ATOM 945 N N . ARG A 1 131 ? -0.504 7.634 -12.977 1.00 92.75 131 ARG A N 1
ATOM 946 C CA . ARG A 1 131 ? -0.252 8.552 -14.103 1.00 92.75 131 ARG A CA 1
ATOM 947 C C . ARG A 1 131 ? 1.056 8.222 -14.824 1.00 92.75 131 ARG A C 1
ATOM 949 O O . ARG A 1 131 ? 1.109 8.260 -16.050 1.00 92.75 131 ARG A O 1
ATOM 956 N N . GLN A 1 132 ? 2.105 7.886 -14.073 1.00 90.19 132 GLN A N 1
ATOM 957 C CA . GLN A 1 132 ? 3.408 7.529 -14.641 1.00 90.19 132 GLN A CA 1
ATOM 958 C C . GLN A 1 132 ? 3.365 6.189 -15.385 1.00 90.19 132 GLN A C 1
ATOM 960 O O . GLN A 1 132 ? 3.902 6.093 -16.490 1.00 90.19 132 GLN A O 1
ATOM 965 N N . ILE A 1 133 ? 2.684 5.177 -14.841 1.00 91.06 133 ILE A N 1
ATOM 966 C CA . ILE A 1 133 ? 2.472 3.902 -15.540 1.00 91.06 133 ILE A CA 1
ATOM 967 C C . ILE A 1 133 ? 1.659 4.101 -16.815 1.00 91.06 133 ILE A C 1
ATOM 969 O O . ILE A 1 133 ? 2.053 3.606 -17.866 1.00 91.06 133 ILE A O 1
ATOM 973 N N . GLN A 1 134 ? 0.573 4.872 -16.767 1.00 90.31 134 GLN A N 1
ATOM 974 C CA . GLN A 1 134 ? -0.244 5.156 -17.951 1.00 90.31 134 GLN A CA 1
ATOM 975 C C . GLN A 1 134 ? 0.567 5.822 -19.070 1.00 90.31 134 GLN A C 1
ATOM 977 O O . GLN A 1 134 ? 0.398 5.474 -20.236 1.00 90.31 134 GLN A O 1
ATOM 982 N N . ALA A 1 135 ? 1.486 6.727 -18.723 1.00 87.69 135 ALA A N 1
ATOM 983 C CA . ALA A 1 135 ? 2.367 7.374 -19.693 1.00 87.69 135 ALA A CA 1
ATOM 984 C C . ALA A 1 135 ? 3.448 6.436 -20.267 1.00 87.69 135 ALA A C 1
ATOM 986 O O . ALA A 1 135 ? 3.940 6.667 -21.369 1.00 87.69 135 ALA A O 1
ATOM 987 N N . THR A 1 136 ? 3.833 5.388 -19.535 1.00 86.06 136 THR A N 1
ATOM 988 C CA . THR A 1 136 ? 4.962 4.508 -19.890 1.00 86.06 136 THR A CA 1
ATOM 989 C C . THR A 1 136 ? 4.542 3.132 -20.404 1.00 86.06 136 THR A C 1
ATOM 991 O O . THR A 1 136 ? 5.387 2.410 -20.925 1.00 86.06 136 THR A O 1
ATOM 994 N N . ILE A 1 137 ? 3.252 2.783 -20.352 1.00 84.50 137 ILE A N 1
ATOM 995 C CA . ILE A 1 137 ? 2.734 1.443 -20.683 1.00 84.50 137 ILE A CA 1
ATOM 996 C C . ILE A 1 137 ? 3.033 0.985 -22.120 1.00 84.50 137 ILE A C 1
ATOM 998 O O . ILE A 1 137 ? 3.150 -0.208 -22.378 1.00 84.50 137 ILE A O 1
ATOM 1002 N N . GLN A 1 138 ? 3.184 1.924 -23.058 1.00 81.62 138 GLN A N 1
ATOM 1003 C CA . GLN A 1 138 ? 3.508 1.633 -24.461 1.00 81.62 138 GLN A CA 1
ATOM 1004 C C . GLN A 1 138 ? 5.022 1.512 -24.713 1.00 81.62 138 GLN A C 1
ATOM 1006 O O . GLN A 1 138 ? 5.443 1.138 -25.807 1.00 81.62 138 GLN A O 1
ATOM 1011 N N . SER A 1 139 ? 5.855 1.830 -23.717 1.00 80.31 139 SER A N 1
ATOM 1012 C CA . SER A 1 139 ? 7.312 1.786 -23.812 1.00 80.31 139 SER A CA 1
ATOM 1013 C C . SER A 1 139 ? 7.845 0.443 -23.316 1.00 80.31 139 SER A C 1
ATOM 1015 O O . SER A 1 139 ? 7.802 0.143 -22.124 1.00 80.31 139 SER A O 1
ATOM 1017 N N . SER A 1 140 ? 8.441 -0.342 -24.215 1.00 77.62 140 SER A N 1
ATOM 1018 C CA . SER A 1 140 ? 9.116 -1.598 -23.855 1.00 77.62 140 SER A CA 1
ATOM 1019 C C . SER A 1 140 ? 10.297 -1.397 -22.896 1.00 77.62 140 SER A C 1
ATOM 1021 O O . SER A 1 140 ? 10.625 -2.302 -22.135 1.00 77.62 140 SER A O 1
ATOM 1023 N N . ALA A 1 141 ? 10.892 -0.199 -22.868 1.00 79.31 141 ALA A N 1
ATOM 1024 C CA . ALA A 1 141 ? 12.012 0.142 -21.990 1.00 79.31 141 ALA A CA 1
ATOM 1025 C C . ALA A 1 141 ? 11.649 0.155 -20.492 1.00 79.31 141 ALA A C 1
ATOM 1027 O O . ALA A 1 141 ? 12.543 0.120 -19.653 1.00 79.31 141 ALA A O 1
ATOM 1028 N N . HIS A 1 142 ? 10.357 0.188 -20.147 1.00 81.00 142 HIS A N 1
ATOM 1029 C CA . HIS A 1 142 ? 9.875 0.273 -18.762 1.00 81.00 142 HIS A CA 1
ATOM 1030 C C . HIS A 1 142 ? 9.018 -0.932 -18.360 1.00 81.00 142 HIS A C 1
ATOM 1032 O O . HIS A 1 142 ? 8.277 -0.871 -17.377 1.00 81.00 142 HIS A O 1
ATOM 1038 N N . TYR A 1 143 ? 9.121 -2.035 -19.106 1.00 87.38 143 TYR A N 1
ATOM 1039 C CA . TYR A 1 143 ? 8.289 -3.219 -18.911 1.00 87.38 143 TYR A CA 1
ATOM 1040 C C . TYR A 1 143 ? 8.348 -3.763 -17.477 1.00 87.38 143 TYR A C 1
ATOM 1042 O O . TYR A 1 143 ? 7.306 -4.025 -16.883 1.00 87.38 143 TYR A O 1
ATOM 1050 N N . GLU A 1 144 ? 9.541 -3.865 -16.881 1.00 88.88 144 GLU A N 1
ATOM 1051 C CA . GLU A 1 144 ? 9.699 -4.358 -15.505 1.00 88.88 144 GLU A CA 1
ATOM 1052 C C . GLU A 1 144 ? 8.970 -3.477 -14.485 1.00 88.88 144 GLU A C 1
ATOM 1054 O O . GLU A 1 144 ? 8.337 -3.984 -13.561 1.00 88.88 144 GLU A O 1
ATOM 1059 N N . ALA A 1 145 ? 8.998 -2.156 -14.677 1.00 87.94 145 ALA A N 1
ATOM 1060 C CA . ALA A 1 145 ? 8.306 -1.214 -13.807 1.00 87.94 145 ALA A CA 1
ATOM 1061 C C . ALA A 1 145 ? 6.785 -1.331 -13.938 1.00 87.94 145 ALA A C 1
ATOM 1063 O O . ALA A 1 145 ? 6.085 -1.282 -12.928 1.00 87.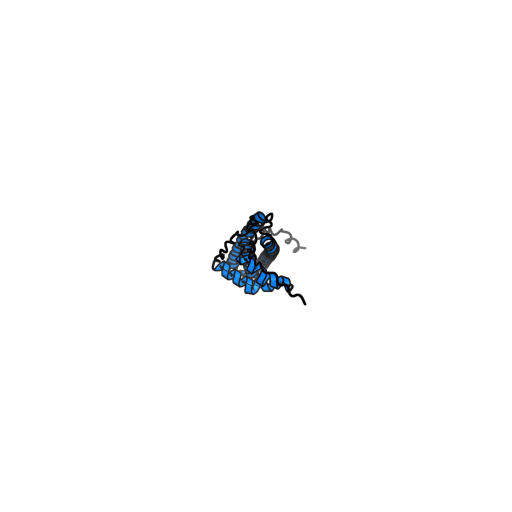94 145 ALA A O 1
ATOM 1064 N N . VAL A 1 146 ? 6.269 -1.512 -15.157 1.00 90.50 146 VAL A N 1
ATOM 1065 C CA . VAL A 1 146 ? 4.839 -1.757 -15.402 1.00 90.50 146 VAL A CA 1
ATOM 1066 C C . VAL A 1 146 ? 4.411 -3.078 -14.758 1.00 90.50 146 VAL A C 1
ATOM 1068 O O . VAL A 1 146 ? 3.423 -3.113 -14.022 1.00 90.50 146 VAL A O 1
ATOM 1071 N N . LEU A 1 147 ? 5.190 -4.140 -14.975 1.00 91.62 147 LEU A N 1
ATOM 1072 C CA . LEU A 1 147 ? 4.917 -5.475 -14.452 1.00 91.62 147 LEU A CA 1
ATOM 1073 C C . LEU A 1 147 ? 4.931 -5.505 -12.920 1.00 91.62 147 LEU A C 1
ATOM 1075 O O . LEU A 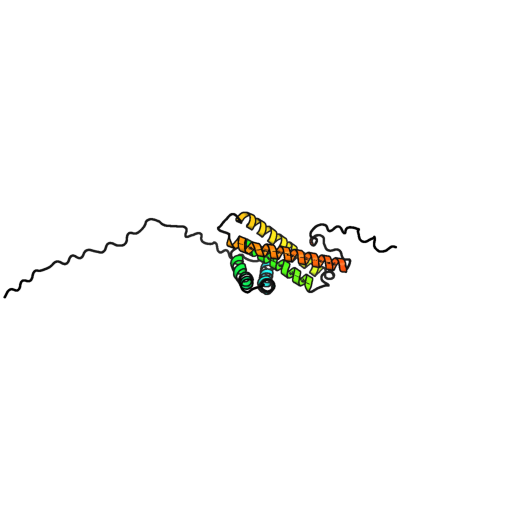1 147 ? 4.025 -6.073 -12.319 1.00 91.62 147 LEU A O 1
ATOM 1079 N N . ALA A 1 148 ? 5.914 -4.863 -12.284 1.00 93.12 148 ALA A N 1
ATOM 1080 C CA . ALA A 1 148 ? 6.001 -4.782 -10.827 1.00 93.12 148 ALA A CA 1
ATOM 1081 C C . ALA A 1 148 ? 4.909 -3.893 -10.214 1.00 93.12 148 ALA A C 1
ATOM 1083 O O . ALA A 1 148 ? 4.435 -4.168 -9.112 1.00 93.12 148 ALA A O 1
ATOM 1084 N N . ASN A 1 149 ? 4.483 -2.835 -10.912 1.00 92.88 149 ASN A N 1
ATOM 1085 C CA . ASN A 1 149 ? 3.436 -1.946 -10.413 1.00 92.88 149 ASN A CA 1
ATOM 1086 C C . ASN A 1 149 ? 2.048 -2.579 -10.429 1.00 92.88 149 ASN A C 1
ATOM 1088 O O . ASN A 1 149 ? 1.259 -2.301 -9.528 1.00 92.88 149 ASN A O 1
ATOM 1092 N N . ALA A 1 150 ? 1.743 -3.429 -11.410 1.00 92.56 150 ALA A N 1
ATOM 1093 C CA . ALA A 1 150 ? 0.431 -4.060 -11.530 1.00 92.56 150 ALA A CA 1
ATOM 1094 C C . ALA A 1 150 ? -0.048 -4.753 -10.230 1.00 92.56 150 ALA A C 1
ATOM 1096 O O . ALA A 1 150 ? -1.123 -4.393 -9.741 1.00 92.56 150 ALA A O 1
ATOM 1097 N N . PRO A 1 151 ? 0.714 -5.672 -9.601 1.00 93.56 151 PRO A N 1
ATOM 1098 C CA . PRO A 1 151 ? 0.289 -6.288 -8.346 1.00 93.56 151 PRO A CA 1
ATOM 1099 C C . PRO A 1 151 ? 0.252 -5.290 -7.181 1.00 93.56 151 PRO A C 1
ATOM 1101 O O . PRO A 1 151 ? -0.675 -5.338 -6.374 1.00 93.56 151 PRO A O 1
ATOM 1104 N N . LEU A 1 152 ? 1.193 -4.339 -7.105 1.00 94.81 152 LEU A N 1
ATOM 1105 C CA . LEU A 1 152 ? 1.203 -3.320 -6.045 1.00 94.81 152 LEU A CA 1
ATOM 1106 C C . LEU A 1 152 ? -0.060 -2.451 -6.067 1.00 94.81 152 LEU A C 1
ATOM 1108 O O . LEU A 1 152 ? -0.608 -2.138 -5.010 1.00 94.81 152 LEU A O 1
ATOM 1112 N N . MET A 1 153 ? -0.548 -2.105 -7.260 1.00 92.31 153 MET A N 1
ATOM 1113 C CA . MET A 1 153 ? -1.792 -1.355 -7.451 1.00 92.31 153 MET A CA 1
ATOM 1114 C C . MET A 1 153 ? -2.998 -2.137 -6.926 1.00 92.31 153 MET A C 1
ATOM 1116 O O . MET A 1 153 ? -3.817 -1.590 -6.189 1.00 92.31 153 MET A O 1
ATOM 1120 N N . VAL A 1 154 ? -3.076 -3.432 -7.245 1.00 94.25 154 VAL A N 1
ATOM 1121 C CA . VAL A 1 154 ? -4.161 -4.309 -6.779 1.00 94.25 154 VAL A CA 1
ATOM 1122 C C . VAL A 1 154 ? -4.135 -4.461 -5.258 1.00 94.25 154 VAL A C 1
ATOM 1124 O O . VAL A 1 154 ? -5.178 -4.336 -4.608 1.00 94.25 154 VAL A O 1
ATOM 1127 N N . PHE A 1 155 ? -2.956 -4.691 -4.673 1.00 94.88 155 PHE A N 1
ATOM 1128 C CA . PHE A 1 155 ? -2.808 -4.801 -3.222 1.00 94.88 155 PHE A CA 1
ATOM 1129 C C . PHE A 1 155 ? -3.180 -3.504 -2.515 1.00 94.88 155 PHE A C 1
ATOM 1131 O O . PHE A 1 155 ? -3.894 -3.551 -1.514 1.00 94.88 155 PHE A O 1
ATOM 1138 N N . TYR A 1 156 ? -2.761 -2.358 -3.057 1.00 95.81 156 TYR A N 1
ATOM 1139 C CA . TYR A 1 156 ? -3.132 -1.052 -2.525 1.00 95.81 156 TYR A CA 1
ATOM 1140 C C . TYR A 1 156 ? -4.654 -0.880 -2.506 1.00 95.81 156 TYR A C 1
ATOM 1142 O O . TYR A 1 156 ? -5.212 -0.639 -1.439 1.00 95.81 156 TYR A O 1
ATOM 1150 N N . CYS A 1 157 ? -5.338 -1.067 -3.641 1.00 94.12 157 CYS A N 1
ATOM 1151 C CA . CYS A 1 157 ? -6.788 -0.870 -3.718 1.00 94.12 157 CYS A CA 1
ATOM 1152 C C . CYS A 1 157 ? -7.542 -1.810 -2.770 1.00 94.12 157 CYS A C 1
ATOM 1154 O O . CYS A 1 157 ? -8.483 -1.397 -2.092 1.00 94.12 157 CYS A O 1
ATOM 1156 N N . SER A 1 158 ? -7.104 -3.068 -2.695 1.00 94.44 158 SER A N 1
ATOM 1157 C CA . SER A 1 158 ? -7.714 -4.072 -1.820 1.00 94.44 158 SER A CA 1
ATOM 1158 C C . SER A 1 158 ? -7.539 -3.708 -0.345 1.00 94.44 158 SER A C 1
ATOM 1160 O O . SER A 1 158 ? -8.489 -3.778 0.437 1.00 94.44 158 SER A O 1
ATOM 1162 N N . ALA A 1 159 ? -6.332 -3.290 0.041 1.00 93.69 159 ALA A N 1
ATOM 1163 C CA . ALA A 1 159 ? -6.028 -2.913 1.412 1.00 93.69 159 ALA A CA 1
ATOM 1164 C C . ALA A 1 159 ? -6.709 -1.591 1.810 1.00 93.69 159 ALA A C 1
ATOM 1166 O O . ALA A 1 159 ? -7.240 -1.506 2.916 1.00 93.69 159 ALA A O 1
ATOM 1167 N N . ASP A 1 160 ? -6.755 -0.595 0.919 1.00 94.25 160 ASP A N 1
ATOM 1168 C CA . ASP A 1 160 ? -7.379 0.713 1.181 1.00 94.25 160 ASP A CA 1
ATOM 1169 C C . ASP A 1 160 ? -8.874 0.529 1.424 1.00 94.25 160 ASP A C 1
ATOM 1171 O O . ASP A 1 160 ? -9.413 0.961 2.447 1.00 94.25 160 ASP A O 1
ATOM 1175 N N . HIS A 1 161 ? -9.520 -0.243 0.549 1.00 92.88 161 HIS A N 1
ATOM 1176 C CA . HIS A 1 161 ? -10.919 -0.598 0.710 1.00 92.88 161 HIS A CA 1
ATOM 1177 C C . HIS A 1 161 ? -11.173 -1.340 2.031 1.00 92.88 161 HIS A C 1
ATOM 1179 O O . HIS A 1 161 ? -12.097 -0.994 2.771 1.00 92.88 161 HIS A O 1
ATOM 1185 N N . ALA A 1 162 ? -10.328 -2.315 2.384 1.00 91.75 162 ALA A N 1
ATOM 1186 C CA . ALA A 1 162 ? -10.462 -3.058 3.637 1.00 91.75 162 ALA A CA 1
ATOM 1187 C C . ALA A 1 162 ? -10.316 -2.163 4.883 1.00 91.75 162 ALA A C 1
ATOM 1189 O O . ALA A 1 162 ? -11.069 -2.333 5.849 1.00 91.75 162 ALA A O 1
ATOM 1190 N N . VAL A 1 163 ? -9.384 -1.201 4.869 1.00 91.50 163 VAL A N 1
ATOM 1191 C CA . VAL A 1 163 ? -9.217 -0.210 5.947 1.00 91.50 163 VAL A CA 1
ATOM 1192 C C . VAL A 1 163 ? -10.480 0.629 6.092 1.00 91.50 163 VAL A C 1
ATOM 1194 O O . VAL A 1 163 ? -11.045 0.696 7.185 1.00 91.50 163 VAL A O 1
ATOM 1197 N N . ARG A 1 164 ? -10.968 1.213 4.995 1.00 90.75 164 ARG A N 1
ATOM 1198 C CA . ARG A 1 164 ? -12.151 2.086 5.011 1.00 90.75 164 ARG A CA 1
ATOM 1199 C C . ARG A 1 164 ? -13.405 1.354 5.470 1.00 90.75 164 ARG A C 1
ATOM 1201 O O . ARG A 1 164 ? -14.123 1.860 6.328 1.00 90.75 164 ARG A O 1
ATOM 1208 N N . VAL A 1 165 ? -13.638 0.136 4.977 1.00 89.50 165 VAL A N 1
ATOM 1209 C CA . VAL A 1 165 ? -14.766 -0.701 5.420 1.00 89.50 165 VAL A CA 1
ATOM 1210 C C . VAL A 1 165 ? -14.667 -1.009 6.913 1.00 89.50 165 VAL A C 1
ATOM 1212 O O . VAL A 1 165 ? -15.677 -0.954 7.621 1.00 89.50 165 VAL A O 1
ATOM 1215 N N . ARG A 1 166 ? -13.467 -1.311 7.425 1.00 88.25 166 ARG A N 1
ATOM 1216 C CA . ARG A 1 166 ? -13.277 -1.571 8.857 1.00 88.25 166 ARG A CA 1
ATOM 1217 C C . ARG A 1 166 ? -13.566 -0.330 9.697 1.00 88.25 166 ARG A C 1
ATOM 1219 O O . ARG A 1 166 ? -14.304 -0.447 10.674 1.00 88.25 166 ARG A O 1
ATOM 1226 N N . LEU A 1 167 ? -13.042 0.829 9.304 1.00 87.00 167 LEU A N 1
ATOM 1227 C CA . LEU A 1 167 ? -13.307 2.099 9.985 1.00 87.00 167 LEU A CA 1
ATOM 1228 C C . LEU A 1 167 ? -14.804 2.423 9.971 1.00 87.00 167 LEU A C 1
ATOM 1230 O O . LEU A 1 167 ? -15.374 2.702 11.022 1.00 87.00 167 LEU A O 1
ATOM 1234 N N . ALA A 1 168 ? -15.467 2.303 8.818 1.00 85.62 168 ALA A N 1
ATOM 1235 C CA . ALA A 1 168 ? -16.902 2.558 8.682 1.00 85.62 168 ALA A CA 1
ATOM 1236 C C . ALA A 1 168 ? -17.740 1.619 9.561 1.00 85.62 168 ALA A C 1
ATOM 1238 O O . ALA A 1 168 ? -18.682 2.047 10.231 1.00 85.62 168 ALA A O 1
ATOM 1239 N N . ARG A 1 169 ? -17.376 0.333 9.614 1.00 85.12 169 ARG A N 1
ATOM 1240 C CA . ARG A 1 169 ? -18.041 -0.639 10.487 1.00 85.12 169 ARG A CA 1
ATOM 1241 C C . ARG A 1 169 ? -17.841 -0.299 11.962 1.00 85.12 169 ARG A C 1
ATOM 1243 O O . ARG A 1 169 ? -18.804 -0.375 12.721 1.00 85.12 169 ARG A O 1
ATOM 1250 N N . ALA A 1 170 ? -16.625 0.063 12.365 1.00 83.12 170 ALA A N 1
ATOM 1251 C CA . ALA A 1 170 ? -16.331 0.456 13.739 1.00 83.12 170 ALA A CA 1
ATOM 1252 C C . ALA A 1 170 ? -17.118 1.718 14.135 1.00 83.12 170 ALA A C 1
ATOM 1254 O O . ALA A 1 170 ? -17.724 1.753 15.204 1.00 83.12 170 ALA A O 1
ATOM 1255 N N . ALA A 1 171 ? -17.189 2.704 13.238 1.00 83.56 171 ALA A N 1
ATOM 1256 C CA . ALA A 1 171 ? -17.903 3.959 13.447 1.00 83.56 171 ALA A CA 1
ATOM 1257 C C . ALA A 1 171 ? -19.406 3.722 13.627 1.00 83.56 171 ALA A C 1
ATOM 1259 O O . ALA A 1 171 ? -20.002 4.174 14.607 1.00 83.56 171 ALA A O 1
ATOM 1260 N N . ARG A 1 172 ? -19.993 2.885 12.761 1.00 82.50 172 ARG A N 1
ATOM 1261 C CA . ARG A 1 172 ? -21.398 2.470 12.861 1.00 82.50 172 ARG A CA 1
ATOM 1262 C C . ARG A 1 172 ? -21.708 1.763 14.179 1.00 82.50 172 ARG A C 1
ATOM 1264 O O . ARG A 1 172 ? -22.740 2.042 14.776 1.00 82.50 172 ARG A O 1
ATOM 1271 N N . LEU A 1 173 ? -20.842 0.854 14.632 1.00 81.88 173 LEU A N 1
ATOM 1272 C CA . LEU A 1 173 ? -21.051 0.130 15.893 1.00 81.88 173 LEU A CA 1
ATOM 1273 C C . LEU A 1 173 ? -21.020 1.049 17.121 1.00 81.88 173 LEU A C 1
ATOM 1275 O O . LEU A 1 173 ? -21.601 0.700 18.143 1.00 81.88 173 LEU A O 1
ATOM 1279 N N . ARG A 1 174 ? -20.360 2.207 17.022 1.00 77.75 174 ARG A N 1
ATOM 1280 C CA . ARG A 1 174 ? -20.227 3.178 18.115 1.00 77.75 174 ARG A CA 1
ATOM 1281 C C . ARG A 1 174 ? -21.129 4.405 17.977 1.00 77.75 174 ARG A C 1
ATOM 1283 O O . ARG A 1 174 ? -21.114 5.256 18.856 1.00 77.75 174 ARG A O 1
ATOM 1290 N N . GLY A 1 175 ? -21.900 4.509 16.894 1.00 76.88 175 GLY A N 1
ATOM 1291 C CA . GLY A 1 175 ? -22.740 5.679 16.620 1.00 76.88 175 GLY A CA 1
ATOM 1292 C C . GLY A 1 175 ? -21.947 6.964 16.346 1.00 76.88 175 GLY A C 1
ATOM 1293 O O . GLY A 1 175 ? -22.491 8.052 16.500 1.00 76.88 175 GLY A O 1
ATOM 1294 N N . VAL A 1 176 ? -20.673 6.850 15.956 1.00 77.56 176 VAL A N 1
ATOM 1295 C CA . VAL A 1 176 ? -19.792 7.991 15.658 1.00 77.56 176 VAL A CA 1
ATOM 1296 C C . VAL A 1 176 ? -19.743 8.206 14.145 1.00 77.56 176 VAL A C 1
ATOM 1298 O O . VAL A 1 176 ? -19.687 7.243 13.383 1.00 77.56 176 VAL A O 1
ATOM 1301 N N . SER A 1 177 ? -19.752 9.463 13.695 1.00 74.81 177 SER A N 1
ATOM 1302 C CA . SER A 1 177 ? -19.502 9.799 12.288 1.00 74.81 177 SER A CA 1
ATOM 1303 C C . SER A 1 177 ? -18.001 9.886 12.035 1.00 74.81 177 SER A C 1
ATOM 1305 O O . SER A 1 177 ? -17.292 10.578 12.764 1.00 74.81 177 SER A O 1
ATOM 1307 N N . LEU A 1 178 ? -17.513 9.233 10.980 1.00 71.00 178 LEU A N 1
ATOM 1308 C CA . LEU A 1 178 ? -16.141 9.441 10.521 1.00 71.00 178 LEU A CA 1
ATOM 1309 C C . LEU A 1 178 ? -15.984 10.839 9.898 1.00 71.00 178 LEU A C 1
ATOM 1311 O O . LEU A 1 178 ? -16.963 11.394 9.386 1.00 71.00 178 LEU A O 1
ATOM 1315 N N . PRO A 1 179 ? -14.763 11.397 9.907 1.00 72.25 179 PRO A N 1
ATOM 1316 C CA . PRO A 1 179 ? -14.381 12.518 9.057 1.00 72.25 179 PRO A CA 1
ATOM 1317 C C . PRO A 1 179 ? -14.683 12.259 7.572 1.00 72.25 179 PRO A C 1
ATOM 1319 O O . PRO A 1 179 ? -14.509 11.140 7.085 1.00 72.25 179 PRO A O 1
ATOM 1322 N N . GLY A 1 180 ? -15.094 13.314 6.857 1.00 63.88 180 GLY A N 1
ATOM 1323 C CA . GLY A 1 180 ? -15.463 13.296 5.432 1.00 63.88 180 GLY A CA 1
ATOM 1324 C C . GLY A 1 180 ? -14.447 12.588 4.526 1.00 63.88 180 GLY A C 1
ATOM 1325 O O . GLY A 1 180 ? -14.820 11.821 3.640 1.00 63.88 180 GLY A O 1
ATOM 1326 N N . ASP A 1 181 ? -13.163 12.771 4.821 1.00 62.41 181 ASP A N 1
ATOM 1327 C CA . ASP A 1 181 ? -12.044 12.319 3.986 1.00 62.41 181 ASP A CA 1
ATOM 1328 C C . ASP A 1 181 ? -11.783 10.800 4.079 1.00 62.41 181 ASP A C 1
ATOM 1330 O O . ASP A 1 181 ? -11.119 10.194 3.228 1.00 62.41 181 ASP A O 1
ATOM 1334 N N . LEU A 1 182 ? -12.359 10.139 5.092 1.00 63.41 182 LEU A N 1
ATOM 1335 C CA . LEU A 1 182 ? -12.268 8.689 5.274 1.00 63.41 182 LEU A CA 1
ATOM 1336 C C . LEU A 1 182 ? -13.371 7.925 4.529 1.00 63.41 182 LEU A C 1
ATOM 1338 O O . LEU A 1 182 ? -13.226 6.716 4.298 1.00 63.41 182 LEU A O 1
ATOM 1342 N N . TYR A 1 183 ? -14.432 8.600 4.080 1.00 56.62 183 TYR A N 1
ATOM 1343 C CA . TYR A 1 183 ? -15.466 7.964 3.270 1.00 56.62 183 TYR A CA 1
ATOM 1344 C C . TYR A 1 183 ? -14.970 7.717 1.844 1.00 56.62 183 TYR A C 1
ATOM 1346 O O . TYR A 1 183 ? -14.371 8.569 1.195 1.00 56.62 183 TYR A O 1
ATOM 1354 N N . THR A 1 184 ? -15.253 6.522 1.333 1.00 44.84 184 THR A N 1
ATOM 1355 C CA . THR A 1 184 ? -15.229 6.261 -0.109 1.00 44.84 184 THR A CA 1
ATOM 1356 C C . THR A 1 184 ? -16.655 6.416 -0.598 1.00 44.84 184 THR A C 1
ATOM 1358 O O . THR A 1 184 ? -17.460 5.516 -0.398 1.00 44.84 184 THR A O 1
ATOM 1361 N N . VAL A 1 185 ? -16.950 7.559 -1.226 1.00 41.41 185 VAL A N 1
ATOM 1362 C CA . VAL A 1 185 ? -18.269 7.906 -1.782 1.00 41.41 185 VAL A CA 1
ATOM 1363 C C . VAL A 1 185 ? -19.335 8.113 -0.695 1.00 41.41 185 VAL A C 1
ATOM 1365 O O . VAL A 1 185 ? -19.408 7.392 0.294 1.00 41.41 185 VAL A O 1
ATOM 1368 N N . GLU A 1 186 ? -20.151 9.151 -0.867 1.00 37.94 186 GLU A N 1
ATOM 1369 C CA . GLU A 1 186 ? -21.295 9.503 -0.023 1.00 37.94 186 GLU A CA 1
ATOM 1370 C C . GLU A 1 186 ? -22.191 8.276 0.225 1.00 37.94 186 GLU A C 1
ATOM 1372 O O . GLU A 1 186 ? -23.030 7.903 -0.597 1.00 37.94 186 GLU A O 1
ATOM 1377 N N . TRP A 1 187 ? -22.001 7.605 1.361 1.00 40.97 187 TRP A N 1
ATOM 1378 C CA . TRP A 1 187 ? -22.876 6.518 1.771 1.00 40.97 187 TRP A CA 1
ATOM 1379 C C . TRP A 1 187 ? -24.113 7.139 2.410 1.00 40.97 187 TRP A C 1
ATOM 1381 O O . TRP A 1 187 ? -24.134 7.426 3.606 1.00 40.97 187 TRP A O 1
ATOM 1391 N N . LYS A 1 188 ? -25.151 7.376 1.600 1.00 30.77 188 LYS A N 1
ATOM 1392 C CA . LYS A 1 188 ? -26.495 7.640 2.118 1.00 30.77 188 LYS A CA 1
ATOM 1393 C C . LYS A 1 188 ? -27.026 6.346 2.741 1.00 30.77 188 LYS A C 1
ATOM 1395 O O . LYS A 1 188 ? -27.255 5.388 1.995 1.00 30.77 188 LYS A O 1
ATOM 1400 N N . PRO A 1 189 ? -27.268 6.283 4.063 1.00 38.72 189 PRO A N 1
ATOM 1401 C CA . PRO A 1 189 ? -28.037 5.183 4.618 1.00 38.72 189 PRO A CA 1
ATOM 1402 C C . PRO A 1 189 ? -29.418 5.216 3.959 1.00 38.72 189 PRO A C 1
ATOM 1404 O O . PRO A 1 189 ? -30.189 6.155 4.146 1.00 38.72 189 PRO A O 1
ATOM 1407 N N . SER A 1 190 ? -29.723 4.213 3.135 1.00 41.47 190 SER A N 1
ATOM 1408 C CA . SER A 1 190 ? -31.089 4.024 2.656 1.00 41.47 190 SER A CA 1
ATOM 1409 C C . SER A 1 190 ? -31.965 3.731 3.869 1.00 41.47 190 SER A C 1
ATOM 1411 O O . SER A 1 190 ? -31.723 2.771 4.602 1.00 41.47 190 SER A O 1
ATOM 1413 N N . ALA A 1 191 ? -32.958 4.591 4.080 1.00 39.94 191 ALA A N 1
ATOM 1414 C CA . ALA A 1 191 ? -33.989 4.507 5.105 1.00 39.94 191 ALA A CA 1
ATOM 1415 C C . ALA A 1 1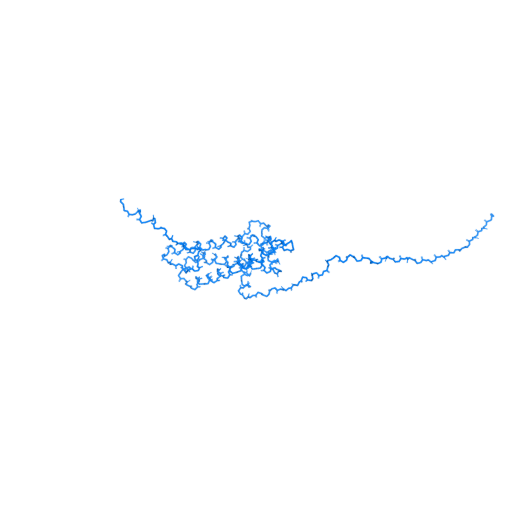91 ? -34.915 3.295 4.875 1.00 39.94 191 ALA A C 1
ATOM 1417 O O . ALA A 1 191 ? -36.086 3.447 4.551 1.00 39.94 191 ALA A O 1
ATOM 1418 N N . VAL A 1 192 ? -34.379 2.076 4.982 1.00 45.53 192 VAL A N 1
ATOM 1419 C CA . VAL A 1 192 ? -35.121 0.824 4.729 1.00 45.53 192 VAL A CA 1
ATOM 1420 C C . VAL A 1 192 ? -35.195 -0.067 5.979 1.00 45.53 192 VAL A C 1
ATOM 1422 O O . VAL A 1 192 ? -35.716 -1.172 5.924 1.00 45.53 192 VAL A O 1
ATOM 1425 N N . LEU A 1 193 ? -34.752 0.406 7.150 1.00 43.69 193 LEU A N 1
ATOM 1426 C CA . LEU A 1 193 ? -34.859 -0.358 8.405 1.00 43.69 193 LEU A CA 1
ATOM 1427 C C . LEU A 1 193 ? -35.740 0.285 9.489 1.00 43.69 193 LEU A C 1
ATOM 1429 O O . LEU A 1 193 ? -35.725 -0.187 10.619 1.00 43.69 193 LEU A O 1
ATOM 1433 N N . GLU A 1 194 ? -36.579 1.269 9.152 1.00 41.06 194 GLU A N 1
ATOM 1434 C CA . GLU A 1 194 ? -37.654 1.739 10.054 1.00 41.06 194 GLU A CA 1
ATOM 1435 C C . GLU A 1 194 ? -38.991 0.993 9.857 1.00 41.06 194 GLU A C 1
ATOM 1437 O O . GLU A 1 194 ? -40.040 1.455 10.284 1.00 41.06 194 GLU A O 1
ATOM 1442 N N . GLY A 1 195 ? -38.978 -0.180 9.212 1.00 40.19 195 GLY A N 1
ATOM 1443 C CA . GLY A 1 195 ? -40.189 -0.974 8.958 1.00 40.19 195 GLY A CA 1
ATOM 1444 C C . GLY A 1 195 ? -40.334 -2.271 9.760 1.00 40.19 195 GLY A C 1
ATOM 1445 O O . GLY A 1 195 ? -41.333 -2.955 9.582 1.00 40.19 195 GLY A O 1
ATOM 1446 N N . ILE A 1 196 ? -39.363 -2.662 10.599 1.00 47.66 196 ILE A N 1
ATOM 1447 C CA . ILE A 1 196 ? -39.355 -4.001 11.246 1.00 47.66 196 ILE A CA 1
ATOM 1448 C C . ILE A 1 196 ? -39.532 -3.924 12.777 1.00 47.66 196 ILE A C 1
ATOM 1450 O O . ILE A 1 196 ? -39.345 -4.900 13.494 1.00 47.66 196 ILE A O 1
ATOM 1454 N N . VAL A 1 197 ? -39.967 -2.781 13.309 1.00 47.81 197 VAL A N 1
ATOM 1455 C CA . VAL A 1 197 ? -40.478 -2.702 14.686 1.00 47.81 197 VAL A CA 1
ATOM 1456 C C . VAL A 1 197 ? -41.850 -2.047 14.642 1.00 47.81 197 VAL A C 1
ATOM 1458 O O . VAL A 1 197 ? -41.969 -0.830 14.718 1.00 47.81 197 VAL A O 1
ATOM 1461 N N . GLY A 1 198 ? -42.889 -2.863 14.473 1.00 45.56 198 GLY A N 1
ATOM 1462 C CA . GLY A 1 198 ? -44.268 -2.393 14.560 1.00 45.56 198 GLY A CA 1
ATOM 1463 C C . GLY A 1 198 ? -45.246 -3.188 13.710 1.00 45.56 198 GLY A C 1
ATOM 1464 O O . GLY A 1 198 ? -45.725 -2.682 12.701 1.00 45.56 198 GLY A O 1
ATOM 1465 N N . THR A 1 199 ? -45.542 -4.424 14.106 1.00 40.09 199 THR A N 1
ATOM 1466 C CA . THR A 1 199 ? -46.910 -4.969 14.215 1.00 40.09 199 THR A CA 1
ATOM 1467 C C . THR A 1 199 ? -46.871 -6.316 14.918 1.00 40.09 199 THR A C 1
ATOM 1469 O O . THR A 1 199 ? -45.964 -7.117 14.607 1.00 40.09 199 THR A O 1
#